Protein AF-Q8TZ92-F1 (afdb_monomer_lite)

Structure (mmCIF, N/CA/C/O backbone):
data_AF-Q8TZ92-F1
#
_entry.id   AF-Q8TZ92-F1
#
loop_
_atom_site.group_PDB
_atom_site.id
_atom_site.type_symbol
_atom_site.label_atom_id
_atom_site.label_alt_id
_atom_site.label_comp_id
_atom_site.label_asym_id
_atom_site.label_entity_id
_atom_site.label_seq_id
_atom_site.pdbx_PDB_ins_code
_atom_site.Cartn_x
_atom_site.Cartn_y
_atom_site.Cartn_z
_atom_site.occupancy
_atom_site.B_iso_or_equiv
_atom_site.auth_seq_id
_atom_site.auth_comp_id
_atom_site.auth_asym_id
_atom_site.auth_atom_id
_atom_site.pdbx_PDB_model_num
ATOM 1 N N . MET A 1 1 ? 24.585 0.553 21.426 1.00 54.06 1 MET A N 1
ATOM 2 C CA . MET A 1 1 ? 23.684 1.656 21.840 1.00 54.06 1 MET A CA 1
ATOM 3 C C . MET A 1 1 ? 22.653 1.857 20.733 1.00 54.06 1 MET A C 1
ATOM 5 O O . MET A 1 1 ? 23.077 1.904 19.584 1.00 54.06 1 MET A O 1
ATOM 9 N N . PRO A 1 2 ? 21.338 1.906 21.012 1.00 72.88 2 PRO A N 1
ATOM 10 C CA . PRO A 1 2 ? 20.335 1.985 19.952 1.00 72.88 2 PRO A CA 1
ATOM 11 C C . PRO A 1 2 ? 20.458 3.291 19.140 1.00 72.88 2 PRO A C 1
ATOM 13 O O . PRO A 1 2 ? 20.786 4.339 19.722 1.00 72.88 2 PRO A O 1
ATOM 16 N N . PRO A 1 3 ? 20.172 3.258 17.822 1.00 78.31 3 PRO A N 1
ATOM 17 C CA . PRO A 1 3 ? 20.225 4.433 16.958 1.00 78.31 3 PRO A CA 1
ATOM 18 C C . PRO A 1 3 ? 19.410 5.611 17.501 1.00 78.31 3 PRO A C 1
ATOM 20 O O . PRO A 1 3 ? 18.412 5.448 18.208 1.00 78.31 3 PRO A O 1
ATOM 23 N N . LYS A 1 4 ? 19.810 6.839 17.150 1.00 76.81 4 LYS A N 1
ATOM 24 C CA . LYS A 1 4 ? 19.117 8.061 17.597 1.00 76.81 4 LYS A CA 1
ATOM 25 C C . LYS A 1 4 ? 17.641 8.083 17.175 1.00 76.81 4 LYS A C 1
ATOM 27 O O . LYS A 1 4 ? 16.812 8.547 17.955 1.00 76.81 4 LYS A O 1
ATOM 32 N N . TRP A 1 5 ? 17.321 7.567 15.984 1.00 81.12 5 TRP A N 1
ATOM 33 C CA . TRP A 1 5 ? 15.944 7.465 15.493 1.00 81.12 5 TRP A CA 1
ATOM 34 C C . TRP A 1 5 ? 15.105 6.534 16.378 1.00 81.12 5 TRP A C 1
ATOM 36 O O . TRP A 1 5 ? 14.018 6.920 16.795 1.00 81.12 5 TRP A O 1
ATOM 46 N N . TYR A 1 6 ? 15.655 5.383 16.781 1.00 84.81 6 TYR A N 1
ATOM 47 C CA . TYR A 1 6 ? 14.955 4.392 17.601 1.00 84.81 6 TYR A CA 1
ATOM 48 C C . TYR A 1 6 ? 14.541 4.978 18.951 1.00 84.81 6 TYR A C 1
ATOM 50 O O . TYR A 1 6 ? 13.384 4.899 19.348 1.00 84.81 6 TYR A O 1
ATOM 58 N N . ARG A 1 7 ? 15.463 5.680 19.623 1.00 85.12 7 ARG A N 1
ATOM 59 C CA . ARG A 1 7 ? 15.164 6.381 20.884 1.00 85.12 7 ARG A CA 1
ATOM 60 C C . ARG A 1 7 ? 14.083 7.454 20.735 1.00 85.12 7 ARG A C 1
ATOM 62 O O . ARG A 1 7 ? 13.399 7.764 21.707 1.00 85.12 7 ARG A O 1
ATOM 69 N N . HIS A 1 8 ? 13.953 8.057 19.554 1.00 84.62 8 HIS A N 1
ATOM 70 C CA . HIS A 1 8 ? 12.883 9.011 19.283 1.00 84.62 8 HIS A CA 1
ATOM 71 C C . HIS A 1 8 ? 11.544 8.286 19.165 1.00 84.62 8 HIS A C 1
ATOM 73 O O . HIS A 1 8 ? 10.604 8.678 19.848 1.00 84.62 8 HIS A O 1
ATOM 79 N N . VAL A 1 9 ? 11.488 7.221 18.361 1.00 88.88 9 VAL A N 1
ATOM 80 C CA . VAL A 1 9 ? 10.272 6.425 18.171 1.00 88.88 9 VAL A CA 1
ATOM 81 C C . VAL A 1 9 ? 9.767 5.888 19.509 1.00 88.88 9 VAL A C 1
ATOM 83 O O . VAL A 1 9 ? 8.625 6.154 19.853 1.00 88.88 9 VAL A O 1
ATOM 86 N N . MET A 1 10 ? 10.630 5.274 20.328 1.00 91.81 10 MET A N 1
ATOM 87 C CA . MET A 1 10 ? 10.247 4.788 21.666 1.00 91.81 10 MET A CA 1
ATOM 88 C C . MET A 1 10 ? 9.617 5.882 22.537 1.00 91.81 10 MET A C 1
ATOM 90 O O . MET A 1 10 ? 8.663 5.628 23.260 1.00 91.81 10 MET A O 1
ATOM 94 N N . ARG A 1 11 ? 10.120 7.121 22.448 1.00 90.19 11 ARG A N 1
ATOM 95 C CA . ARG A 1 11 ? 9.533 8.237 23.195 1.00 90.19 11 ARG A CA 1
ATOM 96 C C . ARG A 1 11 ? 8.154 8.626 22.661 1.00 90.19 11 ARG A C 1
ATOM 98 O O . ARG A 1 11 ? 7.267 8.908 23.455 1.00 90.19 11 ARG A O 1
ATOM 105 N N . VAL A 1 12 ? 7.984 8.656 21.338 1.00 91.56 12 VAL A N 1
ATOM 106 C CA . VAL A 1 12 ? 6.675 8.918 20.716 1.00 91.56 12 VAL A CA 1
ATOM 107 C C . VAL A 1 12 ? 5.653 7.898 21.202 1.00 91.56 12 VAL A C 1
ATOM 109 O O . VAL A 1 12 ? 4.570 8.306 21.608 1.00 91.56 12 VAL A O 1
ATOM 112 N N . LEU A 1 13 ? 6.020 6.614 21.236 1.00 94.81 13 LEU A N 1
ATOM 113 C CA . LEU A 1 13 ? 5.155 5.554 21.758 1.00 94.81 13 LEU A CA 1
ATOM 114 C C . LEU A 1 13 ? 4.773 5.824 23.220 1.00 94.81 13 LEU A C 1
ATOM 116 O O . LEU A 1 13 ? 3.593 5.927 23.518 1.00 94.81 13 LEU A O 1
ATOM 120 N N . SER A 1 14 ? 5.753 6.083 24.093 1.00 94.62 14 SER A N 1
ATOM 121 C CA . SER A 1 14 ? 5.512 6.327 25.529 1.00 94.62 14 SER A CA 1
ATOM 122 C C . SER A 1 14 ? 4.683 7.575 25.867 1.00 94.62 14 SER A C 1
ATOM 124 O O . SER A 1 14 ? 4.257 7.741 27.004 1.00 94.62 14 SER A O 1
ATOM 126 N N . GLU A 1 15 ? 4.525 8.511 24.928 1.00 93.69 15 GLU A N 1
ATOM 127 C CA . GLU A 1 15 ? 3.789 9.764 25.151 1.00 93.69 15 GLU A CA 1
ATOM 128 C C . GLU A 1 15 ? 2.420 9.788 24.441 1.00 93.69 15 GLU A C 1
ATOM 130 O O . GLU A 1 15 ? 1.706 10.793 24.543 1.00 93.69 15 GLU A O 1
ATOM 135 N N . SER A 1 16 ? 2.063 8.733 23.701 1.00 96.31 16 SER A N 1
ATOM 136 C CA . SER A 1 16 ? 0.857 8.674 22.867 1.00 96.31 16 SER A CA 1
ATOM 137 C C . SER A 1 16 ? -0.232 7.831 23.520 1.00 96.31 16 SER A C 1
ATOM 139 O O . SER A 1 16 ? 0.063 6.801 24.099 1.00 96.31 16 SER A O 1
ATOM 141 N N . HIS A 1 17 ? -1.493 8.246 23.383 1.00 97.38 17 HIS A N 1
ATOM 142 C CA . HIS A 1 17 ? -2.641 7.398 23.731 1.00 97.38 17 HIS A CA 1
ATOM 143 C C . HIS A 1 17 ? -3.009 6.477 22.563 1.00 97.38 17 HIS A C 1
ATOM 145 O O . HIS A 1 17 ? -3.389 5.331 22.753 1.00 97.38 17 HIS A O 1
ATOM 151 N N . VAL A 1 18 ? -2.892 6.999 21.338 1.00 98.06 18 VAL A N 1
ATOM 152 C CA . VAL A 1 18 ? -3.161 6.262 20.100 1.00 98.06 18 VAL A CA 1
ATOM 153 C C . VAL A 1 18 ? -1.935 6.350 19.206 1.00 98.06 18 VAL A C 1
ATOM 155 O O . VAL A 1 18 ? -1.363 7.430 19.034 1.00 98.06 18 VAL A O 1
ATOM 158 N N . VAL A 1 19 ? -1.534 5.237 18.605 1.00 98.25 19 VAL A N 1
ATOM 159 C CA . VAL A 1 19 ? -0.431 5.198 17.642 1.00 98.25 19 VAL A CA 1
ATOM 160 C C . VAL A 1 19 ? -0.959 4.773 16.282 1.00 98.25 19 VAL A C 1
ATOM 162 O O . VAL A 1 19 ? -1.510 3.690 16.120 1.00 98.25 19 VAL A O 1
ATOM 165 N N . LEU A 1 20 ? -0.763 5.639 15.291 1.00 98.38 20 LEU A N 1
ATOM 166 C CA . LEU A 1 20 ? -1.043 5.344 13.894 1.00 98.38 20 LEU A CA 1
ATOM 167 C C . LEU A 1 20 ? 0.170 4.645 13.285 1.00 98.38 20 LEU A C 1
ATOM 169 O O . LEU A 1 20 ? 1.206 5.283 13.071 1.00 98.38 20 LEU A O 1
ATOM 173 N N . GLU A 1 21 ? 0.035 3.357 12.991 1.00 97.75 21 GLU A N 1
ATOM 174 C CA . GLU A 1 21 ? 1.003 2.615 12.191 1.00 97.75 21 GLU A CA 1
ATOM 175 C C . GLU A 1 21 ? 0.704 2.853 10.711 1.00 97.75 21 GLU A C 1
ATOM 177 O O . GLU A 1 21 ? -0.243 2.304 10.156 1.00 97.75 21 GLU A O 1
ATOM 182 N N . VAL A 1 22 ? 1.492 3.707 10.064 1.00 97.62 22 VAL A N 1
ATOM 183 C CA . VAL A 1 22 ? 1.306 4.020 8.648 1.00 97.62 22 VAL A CA 1
ATOM 184 C C . VAL A 1 22 ? 1.999 2.972 7.793 1.00 97.62 22 VAL A C 1
ATOM 186 O O . VAL A 1 22 ? 3.219 2.817 7.873 1.00 97.62 22 VAL A O 1
ATOM 189 N N . ARG A 1 23 ? 1.218 2.337 6.923 1.00 96.12 23 ARG A N 1
ATOM 190 C CA . ARG A 1 23 ? 1.661 1.351 5.937 1.00 96.12 23 ARG A CA 1
ATOM 191 C C . ARG A 1 23 ? 1.320 1.822 4.526 1.00 96.12 23 ARG A C 1
ATOM 193 O O . ARG A 1 23 ? 0.426 2.648 4.340 1.00 96.12 23 ARG A O 1
ATOM 200 N N . ASP A 1 24 ? 2.052 1.337 3.534 1.00 93.56 24 ASP A N 1
ATOM 201 C CA . ASP A 1 24 ? 1.708 1.532 2.125 1.00 93.56 24 ASP A CA 1
ATOM 202 C C . ASP A 1 24 ? 0.690 0.459 1.732 1.00 93.56 24 ASP A C 1
ATOM 204 O O . ASP A 1 24 ? 0.980 -0.727 1.845 1.00 93.56 24 ASP A O 1
ATOM 208 N N . VAL A 1 25 ? -0.505 0.853 1.286 1.00 92.94 25 VAL A N 1
ATOM 209 C CA . VAL A 1 25 ? -1.592 -0.090 0.958 1.00 92.94 25 VAL A CA 1
ATOM 210 C C . VAL A 1 25 ? -1.214 -1.077 -0.149 1.00 92.94 25 VAL A C 1
ATOM 212 O O . VAL A 1 25 ? -1.807 -2.146 -0.245 1.00 92.94 25 VAL A O 1
ATOM 215 N N . ARG A 1 26 ? -0.224 -0.735 -0.983 1.00 88.06 26 ARG A N 1
ATOM 216 C CA . ARG A 1 26 ? 0.302 -1.632 -2.020 1.00 88.06 26 ARG A CA 1
ATOM 217 C C . ARG A 1 26 ? 1.023 -2.835 -1.412 1.00 88.06 26 ARG A C 1
ATOM 219 O O . ARG A 1 26 ? 1.012 -3.906 -2.004 1.00 88.06 26 ARG A O 1
ATOM 226 N N . TYR A 1 27 ? 1.640 -2.630 -0.249 1.00 89.62 27 TYR A N 1
ATOM 227 C CA . TYR A 1 27 ? 2.563 -3.554 0.404 1.00 89.62 27 TYR A CA 1
ATOM 228 C C . TYR A 1 27 ? 2.313 -3.576 1.922 1.00 89.62 27 TYR A C 1
ATOM 230 O O . TYR A 1 27 ? 3.195 -3.206 2.704 1.00 89.62 27 TYR A O 1
ATOM 238 N N . PRO A 1 28 ? 1.097 -3.943 2.366 1.00 90.62 28 PRO A N 1
ATOM 239 C CA . PRO A 1 28 ? 0.672 -3.809 3.759 1.00 90.62 28 PRO A CA 1
ATOM 240 C C . PRO A 1 28 ? 1.525 -4.647 4.718 1.00 90.62 28 PRO A C 1
ATOM 242 O O . PRO A 1 28 ? 1.869 -4.159 5.790 1.00 90.62 28 PRO A O 1
ATOM 245 N N . GLU A 1 29 ? 1.934 -5.852 4.320 1.00 89.88 29 GLU A N 1
ATOM 246 C CA . GLU A 1 29 ? 2.775 -6.716 5.155 1.00 89.88 29 GLU A CA 1
ATOM 247 C C . GLU A 1 29 ? 4.247 -6.307 5.116 1.00 89.88 29 GLU A C 1
ATOM 249 O O . GLU A 1 29 ? 4.881 -6.164 6.156 1.00 89.88 29 GLU A O 1
ATOM 254 N N . GLU A 1 30 ? 4.794 -6.009 3.937 1.00 89.44 30 GLU A N 1
ATOM 255 C CA . GLU A 1 30 ? 6.200 -5.591 3.815 1.00 89.44 30 GLU A CA 1
ATOM 256 C C . GLU A 1 30 ? 6.458 -4.238 4.491 1.00 89.44 30 GLU A C 1
ATOM 258 O O . GLU A 1 30 ? 7.567 -3.951 4.937 1.00 89.44 30 GLU A O 1
ATOM 263 N N . THR A 1 31 ? 5.427 -3.392 4.601 1.00 92.50 31 THR A N 1
ATOM 2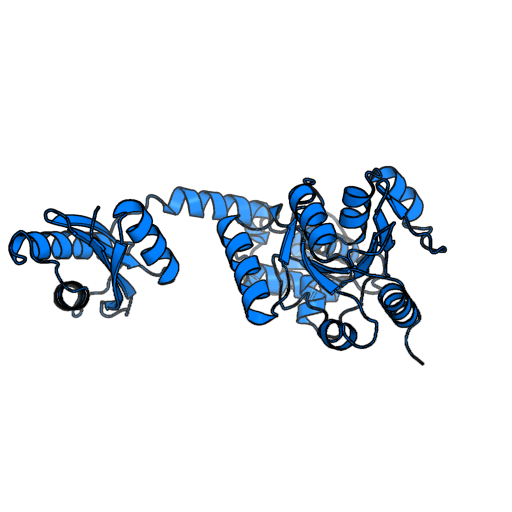64 C CA . THR A 1 31 ? 5.524 -2.099 5.287 1.00 92.50 31 THR A CA 1
ATOM 265 C C . THR A 1 31 ? 5.057 -2.125 6.744 1.00 92.50 31 THR A C 1
ATOM 267 O O . THR A 1 31 ? 4.948 -1.069 7.377 1.00 92.50 31 THR A O 1
ATOM 270 N N . ARG A 1 32 ? 4.850 -3.319 7.308 1.00 93.62 32 ARG A N 1
ATOM 271 C CA . ARG A 1 32 ? 4.568 -3.538 8.727 1.00 93.62 32 ARG A CA 1
ATOM 272 C C . ARG A 1 32 ? 5.826 -3.421 9.570 1.00 93.62 32 ARG A C 1
ATOM 274 O O . ARG A 1 32 ? 6.856 -4.029 9.282 1.00 93.62 32 ARG A O 1
ATOM 281 N N . TRP A 1 33 ? 5.739 -2.710 10.693 1.00 91.88 33 TRP A N 1
ATOM 282 C CA . TRP A 1 33 ? 6.825 -2.743 11.668 1.00 91.88 33 TRP A CA 1
ATOM 283 C C . TRP A 1 33 ? 6.593 -3.855 12.691 1.00 91.88 33 TRP A C 1
ATOM 285 O O . TRP A 1 33 ? 5.973 -3.632 13.726 1.00 91.88 33 TRP A O 1
ATOM 295 N N . GLU A 1 34 ? 7.156 -5.041 12.441 1.00 90.50 34 GLU A N 1
ATOM 296 C CA . GLU A 1 34 ? 6.946 -6.266 13.243 1.00 90.50 34 GLU A CA 1
ATOM 297 C C . GLU A 1 34 ? 7.098 -6.100 14.765 1.00 90.50 34 GLU A C 1
ATOM 299 O O . GLU A 1 34 ? 6.510 -6.840 15.553 1.00 90.50 34 GLU A O 1
ATOM 304 N N . LYS A 1 35 ? 7.922 -5.143 15.209 1.00 90.75 35 LYS A N 1
ATOM 305 C CA . LYS A 1 35 ? 8.166 -4.900 16.637 1.00 90.75 35 LYS A CA 1
ATOM 306 C C . LYS A 1 35 ? 7.048 -4.111 17.307 1.00 90.75 35 LYS A C 1
ATOM 308 O O . LYS A 1 35 ? 6.929 -4.207 18.523 1.00 90.75 35 LYS A O 1
ATOM 313 N N . LEU A 1 36 ? 6.280 -3.321 16.557 1.00 93.56 36 LEU A N 1
ATOM 314 C CA . LEU A 1 36 ? 5.316 -2.375 17.111 1.00 93.56 36 LEU A CA 1
ATOM 315 C C . LEU A 1 36 ? 4.200 -3.040 17.933 1.00 93.56 36 LEU A C 1
ATOM 317 O O . LEU A 1 36 ? 3.966 -2.537 19.029 1.00 93.56 36 LEU A O 1
ATOM 321 N N . PRO A 1 37 ? 3.584 -4.165 17.507 1.00 92.94 37 PRO A N 1
ATOM 322 C CA . PRO A 1 37 ? 2.526 -4.801 18.296 1.00 92.94 37 PRO A CA 1
ATOM 323 C C . PRO A 1 37 ? 2.983 -5.204 19.702 1.00 92.94 37 PRO A C 1
ATOM 325 O O . PRO A 1 37 ? 2.275 -5.028 20.683 1.00 92.94 37 PRO A O 1
ATOM 328 N N . ARG A 1 38 ? 4.240 -5.647 19.840 1.00 93.00 38 ARG A N 1
ATOM 329 C CA . ARG A 1 38 ? 4.829 -6.034 21.138 1.00 93.00 38 ARG A CA 1
ATOM 330 C C . ARG A 1 38 ? 5.092 -4.850 22.073 1.00 93.00 38 ARG A C 1
ATOM 332 O O . ARG A 1 38 ? 5.538 -5.055 23.198 1.00 93.00 38 ARG A O 1
ATOM 339 N N . LEU A 1 39 ? 4.932 -3.623 21.584 1.00 94.69 39 LEU A N 1
ATOM 340 C CA . LEU A 1 39 ? 5.172 -2.397 22.337 1.00 94.69 39 LEU A CA 1
ATOM 341 C C . LEU A 1 39 ? 3.875 -1.741 22.820 1.00 94.69 39 LEU A C 1
ATOM 343 O O . LEU A 1 39 ? 3.977 -0.812 23.619 1.00 94.69 39 LEU A O 1
ATOM 347 N N . GLU A 1 40 ? 2.708 -2.216 22.370 1.00 92.00 40 GLU A N 1
ATOM 348 C CA . GLU A 1 40 ? 1.390 -1.714 22.786 1.00 92.00 40 GLU A CA 1
ATOM 349 C C . GLU A 1 40 ? 1.233 -1.819 24.303 1.00 92.00 40 GLU A C 1
ATOM 351 O O . GLU A 1 40 ? 1.136 -0.796 24.976 1.00 92.00 40 GLU A O 1
ATOM 356 N N . ASP A 1 41 ? 1.384 -3.024 24.858 1.00 90.19 41 ASP A N 1
ATOM 357 C CA . ASP A 1 41 ? 1.277 -3.264 26.306 1.00 90.19 41 ASP A CA 1
ATOM 358 C C . ASP A 1 41 ? 2.413 -2.614 27.114 1.00 90.19 41 ASP A C 1
ATOM 360 O O . ASP A 1 41 ? 2.265 -2.294 28.292 1.00 90.19 41 ASP A O 1
ATOM 364 N N . VAL A 1 42 ? 3.584 -2.429 26.496 1.00 95.06 42 VAL A N 1
ATOM 365 C CA . VAL A 1 42 ? 4.766 -1.860 27.169 1.00 95.06 42 VAL A CA 1
ATOM 366 C C . VAL A 1 42 ? 4.600 -0.361 27.408 1.00 95.06 42 VAL A C 1
ATOM 368 O O . VAL A 1 42 ? 5.109 0.164 28.400 1.00 95.06 42 VAL A O 1
ATOM 371 N N . PHE A 1 43 ? 3.943 0.335 26.481 1.00 95.06 43 PHE A N 1
ATOM 372 C CA . PHE A 1 43 ? 3.786 1.787 26.515 1.00 95.06 43 PHE A CA 1
ATOM 373 C C . PHE A 1 43 ? 2.339 2.253 26.707 1.00 95.06 43 PHE A C 1
ATOM 375 O O . PHE A 1 43 ? 2.140 3.461 26.795 1.00 95.06 43 PHE A O 1
ATOM 382 N N . ASP A 1 44 ? 1.384 1.326 26.810 1.00 93.81 44 ASP A N 1
ATOM 383 C CA . ASP A 1 44 ? -0.038 1.579 27.064 1.00 93.81 44 ASP A CA 1
ATOM 384 C C . ASP A 1 44 ? -0.666 2.526 26.025 1.00 93.81 44 ASP A C 1
ATOM 386 O O . ASP A 1 44 ? -1.196 3.595 26.335 1.00 93.81 44 ASP A O 1
ATOM 390 N N . PHE A 1 45 ? -0.546 2.150 24.748 1.00 96.19 45 PHE A N 1
ATOM 391 C CA . PHE A 1 45 ? -1.195 2.852 23.640 1.00 96.19 45 PHE A CA 1
ATOM 392 C C . PHE A 1 45 ? -2.066 1.902 22.824 1.00 96.19 45 PHE A C 1
ATOM 394 O O . PHE A 1 45 ? -1.729 0.735 22.647 1.00 96.19 45 PHE A O 1
ATOM 401 N N . THR A 1 46 ? -3.130 2.433 22.223 1.00 96.75 46 THR A N 1
ATOM 402 C CA . THR A 1 46 ? -3.941 1.687 21.254 1.00 96.75 46 THR A CA 1
ATOM 403 C C . THR A 1 46 ? -3.416 1.904 19.841 1.00 96.75 46 THR A C 1
ATOM 405 O O . THR A 1 46 ? -3.254 3.046 19.390 1.00 96.75 46 THR A O 1
ATOM 408 N N . ARG A 1 47 ? -3.132 0.821 19.117 1.00 97.38 47 ARG A N 1
ATOM 409 C CA . ARG A 1 47 ? -2.688 0.898 17.723 1.00 97.38 47 ARG A CA 1
ATOM 410 C C . ARG A 1 47 ? -3.871 1.031 16.762 1.00 97.38 47 ARG A C 1
ATOM 412 O O . ARG A 1 47 ? -4.922 0.432 16.948 1.00 97.38 47 ARG A O 1
ATOM 419 N N . VAL A 1 48 ? -3.677 1.815 15.704 1.00 98.25 48 VAL A N 1
ATOM 420 C CA . VAL A 1 48 ? -4.554 1.866 14.526 1.00 98.25 48 VAL A CA 1
ATOM 421 C C . VAL A 1 48 ? -3.676 1.746 13.291 1.00 98.25 48 VAL A C 1
ATOM 423 O O . VAL A 1 48 ? -2.740 2.535 13.121 1.00 98.25 48 VAL A O 1
ATOM 426 N N . VAL A 1 49 ? -3.975 0.794 12.412 1.00 98.50 49 VAL A N 1
ATOM 427 C CA . VAL A 1 49 ? -3.257 0.661 11.142 1.00 98.50 49 VAL A CA 1
ATOM 428 C C . VAL A 1 49 ? -3.832 1.648 10.132 1.00 98.50 49 VAL A C 1
ATOM 430 O O . VAL A 1 49 ? -5.040 1.730 9.916 1.00 98.50 49 VAL A O 1
ATOM 433 N N . VAL A 1 50 ? -2.960 2.429 9.501 1.00 98.50 50 VAL A N 1
ATOM 434 C CA . VAL A 1 50 ? -3.330 3.403 8.476 1.00 98.50 50 VAL A CA 1
ATOM 435 C C . VAL A 1 50 ? -2.735 2.982 7.140 1.00 98.50 50 VAL A C 1
ATOM 437 O O . VAL A 1 50 ? -1.549 3.192 6.888 1.00 98.50 50 VAL A O 1
ATOM 440 N N . LEU A 1 51 ? -3.575 2.420 6.272 1.00 98.00 51 LEU A N 1
ATOM 441 C CA . LEU A 1 51 ? -3.220 1.990 4.918 1.00 98.00 51 LEU A CA 1
ATOM 442 C C . LEU A 1 51 ? -3.224 3.205 3.979 1.00 98.00 51 LEU A C 1
ATOM 444 O O . LEU A 1 51 ? -4.256 3.618 3.449 1.00 98.00 51 LEU A O 1
ATOM 448 N N . ASN A 1 52 ? -2.072 3.849 3.828 1.00 96.31 52 ASN A N 1
ATOM 449 C CA . ASN A 1 52 ? -1.930 5.057 3.024 1.00 96.31 52 ASN A CA 1
ATOM 450 C C . ASN A 1 52 ? -1.689 4.744 1.539 1.00 96.31 52 ASN A C 1
ATOM 452 O O . ASN A 1 52 ? -1.291 3.640 1.185 1.00 96.31 52 ASN A O 1
ATOM 456 N N . LYS A 1 53 ? -1.860 5.763 0.688 1.00 93.00 53 LYS A N 1
ATOM 457 C CA . LYS A 1 53 ? -1.781 5.692 -0.781 1.00 93.00 53 LYS A CA 1
ATOM 458 C C . LYS A 1 53 ? -2.916 4.874 -1.405 1.00 93.00 53 LYS A C 1
ATOM 460 O O . LYS A 1 53 ? -2.741 4.247 -2.441 1.00 93.00 53 LYS A O 1
ATOM 465 N N . ALA A 1 54 ? -4.100 4.914 -0.790 1.00 92.00 54 ALA A N 1
ATOM 466 C CA . ALA A 1 54 ? -5.316 4.269 -1.295 1.00 92.00 54 ALA A CA 1
ATOM 467 C C . ALA A 1 54 ? -5.734 4.720 -2.708 1.00 92.00 54 ALA A C 1
ATOM 469 O O . ALA A 1 54 ? -6.504 4.026 -3.357 1.00 92.00 54 ALA A O 1
ATOM 470 N N . ASP A 1 55 ? -5.237 5.863 -3.191 1.00 87.19 55 ASP A N 1
ATOM 471 C CA . ASP A 1 55 ? -5.399 6.326 -4.576 1.00 87.19 55 ASP A CA 1
ATOM 472 C C . ASP A 1 55 ? -4.655 5.454 -5.599 1.00 87.19 55 ASP A C 1
ATOM 474 O O . ASP A 1 55 ? -5.029 5.412 -6.765 1.00 87.19 55 ASP A O 1
ATOM 478 N N . LEU A 1 56 ? -3.632 4.721 -5.157 1.00 84.94 56 LEU A N 1
ATOM 479 C CA . LEU A 1 56 ? -2.798 3.876 -6.004 1.00 84.94 56 LEU A CA 1
ATOM 480 C C . LEU A 1 56 ? -3.339 2.452 -6.173 1.00 84.94 56 LEU A C 1
ATOM 482 O O . LEU A 1 56 ? -2.733 1.656 -6.888 1.00 84.94 56 LEU A O 1
ATOM 486 N N . VAL A 1 57 ? -4.426 2.090 -5.494 1.00 82.25 57 VAL A N 1
ATOM 487 C CA . VAL A 1 57 ? -4.968 0.728 -5.490 1.00 82.25 57 VAL A CA 1
ATOM 488 C C . VAL A 1 57 ? -6.483 0.786 -5.697 1.00 82.25 57 VAL A C 1
ATOM 490 O O . VAL A 1 57 ? -7.154 1.580 -5.033 1.00 82.25 57 VAL A O 1
ATOM 493 N N . PRO A 1 58 ? -7.064 -0.039 -6.594 1.00 80.06 58 PRO A N 1
ATOM 494 C CA . PRO A 1 58 ? -8.506 -0.063 -6.806 1.00 80.06 58 PRO A CA 1
ATOM 495 C C . PRO A 1 58 ? -9.275 -0.237 -5.498 1.00 80.06 58 PRO A C 1
ATOM 497 O O . PRO A 1 58 ? -8.911 -1.050 -4.650 1.00 80.06 58 PRO A O 1
ATOM 500 N N . ARG A 1 59 ? -10.392 0.479 -5.345 1.00 78.25 59 ARG A N 1
ATOM 501 C CA . ARG A 1 59 ? -11.141 0.518 -4.080 1.00 78.25 59 ARG A CA 1
ATOM 502 C C . ARG A 1 59 ? -11.503 -0.867 -3.537 1.00 78.25 59 ARG A C 1
ATOM 504 O O . ARG A 1 59 ? -11.363 -1.098 -2.346 1.00 78.25 59 ARG A O 1
ATOM 511 N N . ALA A 1 60 ? -11.952 -1.783 -4.396 1.00 74.25 60 ALA A N 1
ATOM 512 C CA . ALA A 1 60 ? -12.322 -3.138 -3.980 1.00 74.25 60 ALA A CA 1
ATOM 513 C C . ALA A 1 60 ? -11.141 -3.939 -3.403 1.00 74.25 60 ALA A C 1
ATOM 515 O O . ALA A 1 60 ? -11.350 -4.807 -2.561 1.00 74.25 60 ALA A O 1
ATOM 516 N N . GLU A 1 61 ? -9.925 -3.654 -3.866 1.00 76.38 61 GLU A N 1
ATOM 517 C CA . GLU A 1 61 ? -8.698 -4.270 -3.368 1.00 76.38 61 GLU A CA 1
ATOM 518 C C . GLU A 1 61 ? -8.254 -3.612 -2.058 1.00 76.38 61 GLU A C 1
ATOM 520 O O . GLU A 1 61 ? -7.942 -4.303 -1.097 1.00 76.38 61 GLU A O 1
ATOM 525 N N . THR A 1 62 ? -8.343 -2.283 -1.974 1.00 81.88 62 THR A N 1
ATOM 526 C CA . THR A 1 62 ? -8.090 -1.530 -0.739 1.00 81.88 62 THR A CA 1
ATOM 527 C C . THR A 1 62 ? -8.998 -1.975 0.418 1.00 81.88 62 THR A C 1
ATOM 529 O O . THR A 1 62 ? -8.523 -2.120 1.542 1.00 81.88 62 THR A O 1
ATOM 532 N N . GLU A 1 63 ? -10.289 -2.223 0.160 1.00 81.62 63 GLU A N 1
ATOM 533 C CA . GLU A 1 63 ? -11.217 -2.767 1.168 1.00 81.62 63 GLU A CA 1
ATOM 534 C C . GLU A 1 63 ? -10.825 -4.192 1.591 1.00 81.62 63 GLU A C 1
ATOM 536 O O . GLU A 1 63 ? -10.812 -4.483 2.782 1.00 81.62 63 GLU A O 1
ATOM 541 N N . ARG A 1 64 ? -10.432 -5.055 0.640 1.00 81.31 64 ARG A N 1
ATOM 542 C CA . ARG A 1 64 ? -9.962 -6.421 0.935 1.00 81.31 64 ARG A CA 1
ATOM 543 C C . ARG A 1 64 ? -8.745 -6.402 1.861 1.00 81.31 64 ARG A C 1
ATOM 545 O O . ARG A 1 64 ? -8.748 -7.077 2.881 1.00 81.31 64 ARG A O 1
ATOM 552 N N . VAL A 1 65 ? -7.735 -5.598 1.526 1.00 84.12 65 VAL A N 1
ATOM 553 C CA . VAL A 1 65 ? -6.512 -5.460 2.332 1.00 84.12 65 VAL A CA 1
ATOM 554 C C . VAL A 1 65 ? -6.831 -4.935 3.733 1.00 84.12 65 VAL A C 1
ATOM 556 O O . VAL A 1 65 ? -6.263 -5.408 4.712 1.00 84.12 65 VAL A O 1
ATOM 559 N N . LYS A 1 66 ? -7.752 -3.970 3.851 1.00 91.62 66 LYS A N 1
ATOM 560 C CA . LYS A 1 66 ? -8.215 -3.475 5.153 1.00 91.62 66 LYS A CA 1
ATOM 561 C C . LYS A 1 66 ? -8.823 -4.603 5.992 1.00 91.62 66 LYS A C 1
ATOM 563 O O . LYS A 1 66 ? -8.447 -4.739 7.151 1.00 91.62 66 LYS A O 1
ATOM 568 N N . GLU A 1 67 ? -9.753 -5.370 5.424 1.00 83.25 67 GLU A N 1
ATOM 569 C CA . GLU A 1 67 ? -10.411 -6.487 6.117 1.00 83.25 67 GLU A CA 1
ATOM 570 C C . GLU A 1 67 ? -9.400 -7.562 6.544 1.00 83.25 67 GLU A C 1
ATOM 572 O O . GLU A 1 67 ? -9.473 -8.049 7.666 1.00 83.25 67 GLU A O 1
ATOM 577 N N . GLU A 1 68 ? -8.427 -7.890 5.691 1.00 86.12 68 GLU A N 1
ATOM 578 C CA . GLU A 1 68 ? -7.356 -8.846 6.007 1.00 86.12 68 GLU A CA 1
ATOM 579 C C . GLU A 1 68 ? -6.515 -8.384 7.201 1.00 86.12 68 GLU A C 1
ATOM 581 O O . GLU A 1 68 ? -6.360 -9.135 8.159 1.00 86.12 68 GLU A O 1
ATOM 586 N N . VAL A 1 69 ? -6.065 -7.125 7.208 1.00 90.94 69 VAL A N 1
ATOM 587 C CA . VAL A 1 69 ? -5.301 -6.561 8.334 1.00 90.94 69 VAL A CA 1
ATOM 588 C C . VAL A 1 69 ? -6.117 -6.561 9.630 1.00 90.94 69 VAL A C 1
ATOM 590 O O . VAL A 1 69 ? -5.585 -6.905 10.684 1.00 90.94 69 VAL A O 1
ATOM 593 N N . GLU A 1 70 ? -7.400 -6.186 9.575 1.00 87.12 70 GLU A N 1
ATOM 594 C CA . GLU A 1 70 ? -8.274 -6.196 10.758 1.00 87.12 70 GLU A CA 1
ATOM 595 C C . GLU A 1 70 ? -8.447 -7.608 11.323 1.00 87.12 70 GLU A C 1
ATOM 597 O O . GLU A 1 70 ? -8.399 -7.788 12.537 1.00 87.12 70 GLU A O 1
ATOM 602 N N . LEU A 1 71 ? -8.619 -8.608 10.454 1.00 80.25 71 LEU A N 1
ATOM 603 C CA . LEU A 1 71 ? -8.814 -10.001 10.852 1.00 80.25 71 LEU A CA 1
ATOM 604 C C . LEU A 1 71 ? -7.535 -10.651 11.387 1.00 80.25 71 LEU A C 1
ATOM 606 O O . LEU A 1 71 ? -7.590 -11.383 12.373 1.00 80.25 71 LEU A O 1
ATOM 610 N N . GLU A 1 72 ? -6.397 -10.427 10.732 1.00 87.94 72 GLU A N 1
ATOM 611 C CA . GLU A 1 72 ? -5.137 -11.090 11.078 1.00 87.94 72 GLU A CA 1
ATOM 612 C C . GLU A 1 72 ? -4.468 -10.489 12.314 1.00 87.94 72 GLU A C 1
ATOM 614 O O . GLU A 1 72 ? -3.784 -11.197 13.057 1.00 87.94 72 GLU A O 1
ATOM 619 N N . GLU A 1 73 ? -4.641 -9.185 12.536 1.00 88.94 73 GLU A N 1
ATOM 620 C CA . GLU A 1 73 ? -3.959 -8.467 13.613 1.00 88.94 73 GLU A CA 1
ATOM 621 C C . GLU A 1 73 ? -4.870 -8.026 14.757 1.00 88.94 73 GLU A C 1
ATOM 623 O O . GLU A 1 73 ? -4.348 -7.473 15.726 1.00 88.94 73 GLU A O 1
ATOM 628 N N . ASP A 1 74 ? -6.185 -8.244 14.647 1.00 87.06 74 ASP A N 1
ATOM 629 C CA . ASP A 1 74 ? -7.198 -7.804 15.620 1.00 87.06 74 ASP A CA 1
ATOM 630 C C . ASP A 1 74 ? -7.035 -6.318 15.997 1.00 87.06 74 ASP A C 1
ATOM 632 O O . ASP A 1 74 ? -7.009 -5.920 17.161 1.00 87.06 74 ASP A O 1
ATOM 636 N N . VAL A 1 75 ? -6.845 -5.475 14.976 1.00 90.88 75 VAL A N 1
ATOM 637 C CA . VAL A 1 75 ? -6.551 -4.044 15.124 1.00 90.88 75 VAL A CA 1
ATOM 638 C C . VAL A 1 75 ? -7.424 -3.218 14.180 1.00 90.88 75 VAL A C 1
ATOM 640 O O . VAL A 1 75 ? -7.600 -3.606 13.026 1.00 90.88 75 VAL A O 1
ATOM 643 N N . PRO A 1 76 ? -7.938 -2.045 14.592 1.00 93.44 76 PRO A N 1
ATOM 644 C CA . PRO A 1 76 ? -8.661 -1.165 13.682 1.00 93.44 76 PRO A CA 1
ATOM 645 C C . PRO A 1 76 ? -7.773 -0.721 12.516 1.00 93.44 76 PRO A C 1
ATOM 647 O O . PRO A 1 76 ? -6.675 -0.193 12.736 1.00 93.44 76 PRO A O 1
ATOM 650 N N . ALA A 1 77 ? -8.269 -0.855 11.284 1.00 96.19 77 ALA A N 1
ATOM 651 C CA . ALA A 1 77 ? -7.571 -0.386 10.095 1.00 96.19 77 ALA A CA 1
ATOM 652 C C . ALA A 1 77 ? -8.378 0.683 9.349 1.00 96.19 77 ALA A C 1
ATOM 654 O O . ALA A 1 77 ? -9.595 0.613 9.199 1.00 96.19 77 ALA A O 1
ATOM 655 N N . VAL A 1 78 ? -7.690 1.704 8.842 1.00 97.06 78 VAL A N 1
ATOM 656 C CA . VAL A 1 78 ? -8.297 2.755 8.020 1.00 97.06 78 VAL A CA 1
ATOM 657 C C . VAL A 1 78 ? -7.417 3.016 6.815 1.00 97.06 78 VAL A C 1
ATOM 659 O O . VAL A 1 78 ? -6.244 3.351 6.962 1.00 97.06 78 VAL A O 1
ATOM 662 N N . TYR A 1 79 ? -7.984 2.946 5.615 1.00 96.06 79 TYR A N 1
ATOM 663 C CA . TYR A 1 79 ? -7.271 3.382 4.422 1.00 96.06 79 TYR A CA 1
ATOM 664 C C . TYR A 1 79 ? -7.466 4.878 4.160 1.00 96.06 79 TYR A C 1
ATOM 666 O O . TYR A 1 79 ? -8.535 5.457 4.386 1.00 96.06 79 TYR A O 1
ATOM 674 N N . VAL A 1 80 ? -6.414 5.528 3.672 1.00 96.62 80 VAL A N 1
ATOM 675 C CA . VAL A 1 80 ? -6.412 6.953 3.335 1.00 96.62 80 VAL A CA 1
ATOM 676 C C . VAL A 1 80 ? -5.617 7.202 2.060 1.00 96.62 80 VAL A C 1
ATOM 678 O O . VAL A 1 80 ? -4.670 6.489 1.738 1.00 96.62 80 VAL A O 1
ATOM 681 N N . SER A 1 81 ? -5.958 8.281 1.361 1.00 94.31 81 SER A N 1
ATOM 682 C CA . SER A 1 81 ? -5.011 8.924 0.452 1.00 94.31 81 SER A CA 1
ATOM 683 C C . SER A 1 81 ? -4.588 10.234 1.089 1.00 94.31 81 SER A C 1
ATOM 685 O O . SER A 1 81 ? -5.367 11.186 1.144 1.00 94.31 81 SER A O 1
ATOM 687 N N . ALA A 1 82 ? -3.363 10.293 1.613 1.00 90.75 82 ALA A N 1
ATOM 688 C CA . ALA A 1 82 ? -2.823 11.531 2.166 1.00 90.75 82 ALA A CA 1
ATOM 689 C C . ALA A 1 82 ? -2.647 12.621 1.096 1.00 90.75 82 ALA A C 1
ATOM 691 O O . ALA A 1 82 ? -2.816 13.803 1.404 1.00 90.75 82 ALA A O 1
ATOM 692 N N . ARG A 1 83 ? -2.359 12.211 -0.148 1.00 86.50 83 ARG A N 1
ATOM 693 C CA . ARG A 1 83 ? -2.231 13.074 -1.328 1.00 86.50 83 ARG A CA 1
ATOM 694 C C . ARG A 1 83 ? -3.579 13.696 -1.702 1.00 86.50 83 ARG A C 1
ATOM 696 O O . ARG A 1 83 ? -3.701 14.918 -1.682 1.00 86.50 83 ARG A O 1
ATOM 703 N N . GLU A 1 84 ? -4.603 12.865 -1.889 1.00 87.94 84 GLU A N 1
ATOM 704 C CA . GLU A 1 84 ? -5.957 13.290 -2.287 1.00 87.94 84 GLU A CA 1
ATOM 705 C C . GLU A 1 84 ? -6.843 13.701 -1.094 1.00 87.94 84 GLU A C 1
ATOM 707 O O . GLU A 1 84 ? -8.010 14.062 -1.236 1.00 87.94 84 GLU A O 1
ATOM 712 N N . ARG A 1 85 ? -6.292 13.662 0.127 1.00 89.25 85 ARG A N 1
ATOM 713 C CA . ARG A 1 85 ? -6.968 13.995 1.396 1.00 89.25 85 ARG A CA 1
ATOM 714 C C . ARG A 1 85 ? -8.234 13.160 1.657 1.00 89.25 85 ARG A C 1
ATOM 716 O O . ARG A 1 85 ? -9.152 13.616 2.347 1.00 89.25 85 ARG A O 1
ATOM 723 N N . MET A 1 86 ? -8.265 11.921 1.174 1.00 92.31 86 MET A N 1
ATOM 724 C CA . MET A 1 86 ? -9.375 10.976 1.344 1.00 92.31 86 MET A CA 1
ATOM 725 C C . MET A 1 86 ? -9.246 10.163 2.640 1.00 92.31 86 MET A C 1
ATOM 727 O O . MET A 1 86 ? -8.148 9.950 3.144 1.00 92.31 86 MET A O 1
ATOM 731 N N . GLY A 1 87 ? -10.372 9.711 3.205 1.00 93.25 87 GLY A N 1
ATOM 732 C CA . GLY A 1 87 ? -10.404 8.820 4.381 1.00 93.25 87 GLY A CA 1
ATOM 733 C C . GLY A 1 87 ? -10.175 9.494 5.746 1.00 93.25 87 GLY A C 1
ATOM 734 O O . GLY A 1 87 ? -10.557 8.947 6.777 1.00 93.25 87 GLY A O 1
ATOM 735 N N . PHE A 1 88 ? -9.676 10.736 5.798 1.00 94.00 88 PHE A N 1
ATOM 736 C CA . PHE A 1 88 ? -9.344 11.421 7.063 1.00 94.00 88 PHE A CA 1
ATOM 737 C C . PHE A 1 88 ? -10.523 11.670 8.010 1.00 94.00 88 PHE A C 1
ATOM 739 O O . PHE A 1 88 ? -10.319 11.824 9.215 1.00 94.00 88 PHE A O 1
ATOM 746 N N . ARG A 1 89 ? -11.758 11.737 7.494 1.00 92.25 89 ARG A N 1
ATOM 747 C CA . ARG A 1 89 ? -12.954 11.812 8.348 1.00 92.25 89 ARG A CA 1
ATOM 748 C C . ARG A 1 89 ? -13.127 10.516 9.138 1.00 92.25 89 ARG A C 1
ATOM 750 O O . ARG A 1 89 ? -13.371 10.585 10.337 1.00 92.25 89 ARG A O 1
ATOM 757 N N . HIS A 1 90 ? -12.982 9.376 8.465 1.00 93.56 90 HIS A N 1
ATOM 758 C CA . HIS A 1 90 ? -13.069 8.066 9.094 1.00 93.56 90 HIS A CA 1
ATOM 759 C C . HIS A 1 90 ? -11.896 7.854 10.049 1.00 93.56 90 HIS A C 1
ATOM 761 O O . HIS A 1 90 ? -12.138 7.585 11.215 1.00 93.56 90 HIS A O 1
ATOM 767 N N . LEU A 1 91 ? -10.665 8.165 9.622 1.00 96.62 91 LEU A N 1
ATOM 768 C CA . LEU A 1 91 ? -9.480 8.090 10.484 1.00 96.62 91 LEU A CA 1
ATOM 769 C C . LEU A 1 91 ? -9.650 8.892 11.781 1.00 96.62 91 LEU A C 1
ATOM 771 O O . LEU A 1 91 ? -9.363 8.396 12.862 1.00 96.62 91 LEU A O 1
ATOM 775 N N . ARG A 1 92 ? -10.150 10.132 11.699 1.00 95.38 92 ARG A N 1
ATOM 776 C CA . ARG A 1 92 ? -10.425 10.942 12.897 1.00 95.38 92 ARG A CA 1
ATOM 777 C C . ARG A 1 92 ? -11.462 10.308 13.808 1.00 95.38 92 ARG A C 1
ATOM 779 O O . ARG A 1 92 ? -11.310 10.399 15.017 1.00 95.38 92 ARG A O 1
ATOM 786 N N . ARG A 1 93 ? -12.520 9.740 13.232 1.00 94.44 93 ARG A N 1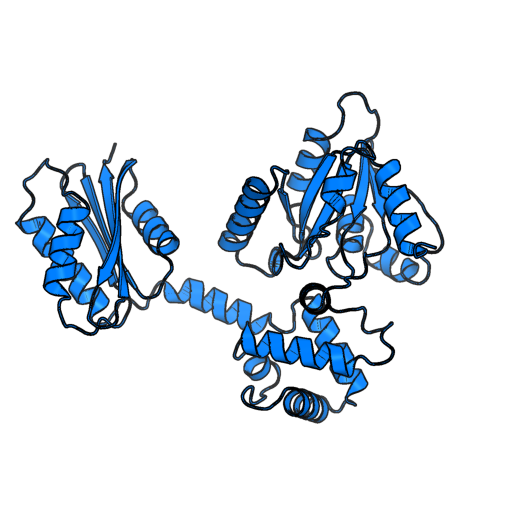
ATOM 787 C CA . ARG A 1 93 ? -13.563 9.057 13.991 1.00 94.44 93 ARG A CA 1
ATOM 788 C C . ARG A 1 93 ? -12.971 7.855 14.731 1.00 94.44 93 ARG A C 1
ATOM 790 O O . ARG A 1 93 ? -13.089 7.825 15.946 1.00 94.44 93 ARG A O 1
ATOM 797 N N . THR A 1 94 ? -12.239 6.989 14.032 1.00 96.31 94 THR A N 1
ATOM 798 C CA . THR A 1 94 ? -11.559 5.825 14.617 1.00 96.31 94 THR A CA 1
ATOM 799 C C . THR A 1 94 ? -10.597 6.234 15.729 1.00 96.31 94 THR A C 1
ATOM 801 O O . THR A 1 94 ? -10.654 5.665 16.807 1.00 96.31 94 THR A O 1
ATOM 804 N N . ILE A 1 95 ? -9.783 7.283 15.533 1.00 96.69 95 ILE A N 1
ATOM 805 C CA . ILE A 1 95 ? -8.886 7.813 16.580 1.00 96.69 95 ILE A CA 1
ATOM 806 C C . ILE A 1 95 ? -9.648 8.153 17.865 1.00 96.69 95 ILE A C 1
ATOM 808 O O . ILE A 1 95 ? -9.142 7.894 18.948 1.00 96.69 95 ILE A O 1
ATOM 812 N N . TYR A 1 96 ? -10.824 8.777 17.760 1.00 95.12 96 TYR A N 1
ATOM 813 C CA . TYR A 1 96 ? -11.615 9.136 18.937 1.00 95.12 96 TYR A CA 1
ATOM 814 C C . TYR A 1 96 ? -12.379 7.951 19.531 1.00 95.12 96 TYR A C 1
ATOM 816 O O . TYR A 1 96 ? -12.602 7.956 20.732 1.00 95.12 96 TYR A O 1
ATOM 824 N N . GLU A 1 97 ? -12.773 6.970 18.716 1.00 94.50 97 GLU A N 1
ATOM 825 C CA . GLU A 1 97 ? -13.441 5.745 19.177 1.00 94.50 97 GLU A CA 1
ATOM 826 C C . GLU A 1 97 ? -12.501 4.843 19.987 1.00 94.50 97 GLU A C 1
ATOM 828 O O . GLU A 1 97 ? -12.955 4.192 20.918 1.00 94.50 97 GLU A O 1
ATOM 833 N N . VAL A 1 98 ? -11.206 4.825 19.656 1.00 95.06 98 VAL A N 1
ATOM 834 C CA . VAL A 1 98 ? -10.208 3.973 20.330 1.00 95.06 98 VAL A CA 1
ATOM 835 C C . VAL A 1 98 ? -9.416 4.695 21.421 1.00 95.06 98 VAL A C 1
ATOM 837 O O . VAL A 1 98 ? -8.638 4.073 22.134 1.00 95.06 98 VAL A O 1
ATOM 840 N N . ALA A 1 99 ? -9.541 6.019 21.521 1.00 94.44 99 ALA A N 1
ATOM 841 C CA . ALA A 1 99 ? -8.841 6.781 22.546 1.00 94.44 99 ALA A CA 1
ATOM 842 C C . ALA A 1 99 ? -9.480 6.562 23.930 1.00 94.44 99 ALA A C 1
ATOM 844 O O . ALA A 1 99 ? -10.693 6.370 24.008 1.00 94.44 99 ALA A O 1
ATOM 845 N N . PRO A 1 100 ? -8.707 6.692 25.026 1.00 92.62 100 PRO A N 1
ATOM 846 C CA . PRO A 1 100 ? -9.261 6.682 26.378 1.00 92.62 100 PRO A CA 1
ATOM 847 C C . PRO A 1 100 ? -10.376 7.728 26.553 1.00 92.62 100 PRO A C 1
ATOM 849 O O . PRO A 1 100 ? -10.274 8.847 26.044 1.00 92.62 100 PRO A O 1
ATOM 852 N N . GLU A 1 101 ? -11.445 7.389 27.276 1.00 88.88 101 GLU A N 1
ATOM 853 C CA . GLU A 1 101 ? -12.609 8.277 27.445 1.00 88.88 101 GLU A CA 1
ATOM 854 C C . GLU A 1 101 ? -12.332 9.471 28.378 1.00 88.88 101 GLU A C 1
ATOM 856 O O . GLU A 1 101 ? -12.962 10.525 28.265 1.00 88.88 101 GLU A O 1
ATOM 861 N N . ASP A 1 102 ? -11.373 9.325 29.291 1.00 89.38 102 ASP A N 1
ATOM 862 C CA . ASP A 1 102 ? -11.074 10.246 30.389 1.00 89.38 102 ASP A CA 1
ATOM 863 C C . ASP A 1 102 ? -9.994 11.291 30.056 1.00 89.38 102 ASP A C 1
ATOM 865 O O . ASP A 1 102 ? -9.613 12.099 30.908 1.00 89.38 102 ASP A O 1
ATOM 869 N N . VAL A 1 103 ? -9.530 11.351 28.802 1.00 91.88 103 VAL A N 1
ATOM 870 C CA . VAL A 1 103 ? -8.536 12.344 28.373 1.00 91.88 103 VAL A CA 1
ATOM 871 C C . VAL A 1 103 ? -9.177 13.567 27.715 1.00 91.88 103 VAL A C 1
ATOM 873 O O . VAL A 1 103 ? -9.931 13.489 26.746 1.00 91.88 103 VAL A O 1
ATOM 876 N N . GLU A 1 104 ? -8.810 14.763 28.184 1.00 90.69 104 GLU A N 1
ATOM 877 C CA . GLU A 1 104 ? -9.299 16.021 27.596 1.00 90.69 104 GLU A CA 1
ATOM 878 C C . GLU A 1 104 ? -8.788 16.224 26.155 1.00 90.69 104 GLU A C 1
ATOM 880 O O . GLU A 1 104 ? -9.484 16.770 25.290 1.00 90.69 104 GLU A O 1
ATOM 885 N N . THR A 1 105 ? -7.552 15.791 25.893 1.00 94.81 105 THR A N 1
ATOM 886 C CA . THR A 1 105 ? -6.872 15.920 24.602 1.00 94.81 105 THR A CA 1
ATOM 887 C C . THR A 1 105 ? -6.204 14.604 24.217 1.00 94.81 105 THR A C 1
ATOM 889 O O . THR A 1 105 ? -5.300 14.131 24.904 1.00 94.81 105 THR A O 1
ATOM 892 N N . VAL A 1 106 ? -6.597 14.047 23.070 1.00 97.06 106 VAL A N 1
ATOM 893 C CA . VAL A 1 106 ? -6.011 12.814 22.534 1.00 97.06 106 VAL A CA 1
ATOM 894 C C . VAL A 1 106 ? -4.636 13.113 21.935 1.00 97.06 106 VAL A C 1
ATOM 896 O O . VAL A 1 106 ? -4.496 13.998 21.085 1.00 97.06 106 VAL A O 1
ATOM 899 N N . ARG A 1 107 ? -3.622 12.373 22.386 1.00 96.56 107 ARG A N 1
ATOM 900 C CA . ARG A 1 107 ? -2.243 12.419 21.895 1.00 96.56 107 ARG A CA 1
ATOM 901 C C . ARG A 1 107 ? -2.019 11.268 20.923 1.00 96.56 107 ARG A C 1
ATOM 903 O O . ARG A 1 107 ? -2.138 10.112 21.314 1.00 96.56 107 ARG A O 1
ATOM 910 N N . VAL A 1 108 ? -1.710 11.601 19.675 1.00 97.56 108 VAL A N 1
ATOM 911 C CA . VAL A 1 108 ? -1.529 10.645 18.583 1.00 97.56 108 VAL A CA 1
ATOM 912 C C . VAL A 1 108 ? -0.086 10.634 18.095 1.00 97.56 108 VAL A C 1
ATOM 914 O O . VAL A 1 108 ? 0.413 11.650 17.604 1.00 97.56 108 VAL A O 1
ATOM 917 N N . GLY A 1 109 ? 0.566 9.482 18.189 1.00 96.25 109 GLY A N 1
ATOM 918 C CA . GLY A 1 109 ? 1.866 9.226 17.576 1.00 96.25 109 GLY A CA 1
ATOM 919 C C . GLY A 1 109 ? 1.699 8.683 16.164 1.00 96.25 109 GLY A C 1
ATOM 920 O O . GLY A 1 109 ? 0.849 7.832 15.934 1.00 96.25 109 GLY A O 1
ATOM 921 N N . VAL A 1 110 ? 2.497 9.155 15.206 1.00 95.88 110 VAL A N 1
ATOM 922 C CA . VAL A 1 110 ? 2.510 8.597 13.843 1.00 95.88 110 VAL A CA 1
ATOM 923 C C . VAL A 1 110 ? 3.835 7.892 13.609 1.00 95.88 110 VAL A C 1
ATOM 925 O O . VAL A 1 110 ? 4.892 8.525 13.646 1.00 95.88 110 VAL A O 1
ATOM 928 N N . VAL A 1 111 ? 3.785 6.584 13.372 1.00 94.69 111 VAL A N 1
ATOM 929 C CA . VAL A 1 111 ? 4.953 5.712 13.182 1.00 94.69 111 VAL A CA 1
ATOM 930 C C . VAL A 1 111 ? 4.831 4.915 11.888 1.00 94.69 111 VAL A C 1
ATOM 932 O O . VAL A 1 111 ? 3.780 4.887 11.260 1.00 94.69 111 VAL A O 1
ATOM 935 N N . GLY A 1 112 ? 5.935 4.321 11.448 1.00 92.88 112 GLY A N 1
ATOM 936 C CA . GLY A 1 112 ? 6.017 3.563 10.200 1.00 92.88 112 GLY A CA 1
ATOM 937 C C . GLY A 1 112 ? 7.353 3.779 9.500 1.00 92.88 112 GLY A C 1
ATOM 938 O O . GLY A 1 112 ? 8.150 4.650 9.889 1.00 92.88 112 GLY A O 1
ATOM 939 N N . PHE A 1 113 ? 7.599 3.001 8.451 1.00 90.94 113 PHE A N 1
ATOM 940 C CA . PHE A 1 113 ? 8.829 3.099 7.670 1.00 90.94 113 PHE A CA 1
ATOM 941 C C . PHE A 1 113 ? 8.990 4.462 6.983 1.00 90.94 113 PHE A C 1
ATOM 943 O O . PHE A 1 113 ? 8.101 5.320 7.010 1.00 90.94 113 PHE A O 1
ATOM 950 N N . GLN A 1 114 ? 10.165 4.740 6.423 1.00 85.69 114 GLN A N 1
ATOM 951 C CA . GLN A 1 114 ? 10.355 5.915 5.564 1.00 85.69 114 GLN A CA 1
ATOM 952 C C . GLN A 1 114 ? 9.372 5.888 4.378 1.00 85.69 114 GLN A C 1
ATOM 954 O O . GLN A 1 114 ? 8.845 4.842 4.036 1.00 85.69 114 GLN A O 1
ATOM 959 N N . ASN A 1 115 ? 9.050 7.053 3.807 1.00 87.06 115 ASN A N 1
ATOM 960 C CA . ASN A 1 115 ? 8.302 7.179 2.541 1.00 87.06 115 ASN A CA 1
ATOM 961 C C . ASN A 1 115 ? 6.869 6.591 2.450 1.00 87.06 115 ASN A C 1
ATOM 963 O O . ASN A 1 115 ? 6.165 6.842 1.472 1.00 87.06 115 ASN A O 1
ATOM 967 N N . VAL A 1 116 ? 6.345 5.965 3.510 1.00 90.38 116 VAL A N 1
ATOM 968 C CA . VAL A 1 116 ? 4.929 5.534 3.612 1.00 90.38 116 VAL A CA 1
ATOM 969 C C . VAL A 1 116 ? 3.934 6.703 3.734 1.00 90.38 116 VAL A C 1
ATOM 971 O O . VAL A 1 116 ? 2.727 6.504 3.699 1.00 90.38 116 VAL A O 1
ATOM 974 N N . GLY A 1 117 ? 4.415 7.947 3.871 1.00 89.31 117 GLY A N 1
ATOM 975 C CA . GLY A 1 117 ? 3.582 9.161 3.874 1.00 89.31 117 GLY A CA 1
ATOM 976 C C . GLY A 1 117 ? 3.170 9.709 5.249 1.00 89.31 117 GLY A C 1
ATOM 977 O O . GLY A 1 117 ? 2.236 10.508 5.327 1.00 89.31 117 GLY A O 1
ATOM 978 N N . LYS A 1 118 ? 3.890 9.350 6.324 1.00 91.25 118 LYS A N 1
ATOM 979 C CA . LYS A 1 118 ? 3.664 9.845 7.704 1.00 91.25 118 LYS A CA 1
ATOM 980 C C . LYS A 1 118 ? 3.476 11.363 7.785 1.00 91.25 118 LYS A C 1
ATOM 982 O O . LYS A 1 118 ? 2.446 11.834 8.257 1.00 91.25 118 LYS A O 1
ATOM 987 N N . SER A 1 119 ? 4.430 12.143 7.273 1.00 87.19 119 SER A N 1
ATOM 988 C CA . SER A 1 119 ? 4.367 13.607 7.363 1.00 87.19 119 SER A CA 1
ATOM 989 C C . SER A 1 119 ? 3.184 14.188 6.575 1.00 87.19 119 SER A C 1
ATOM 991 O O . SER A 1 119 ? 2.556 15.144 7.030 1.00 87.19 119 SER A O 1
ATOM 993 N N . THR A 1 120 ? 2.803 13.581 5.446 1.00 88.94 120 THR A N 1
ATOM 994 C CA . THR A 1 120 ? 1.614 13.981 4.671 1.00 88.94 120 THR A CA 1
ATOM 995 C C . THR A 1 120 ? 0.324 13.717 5.452 1.00 88.94 120 THR A C 1
ATOM 997 O O . THR A 1 120 ? -0.545 14.589 5.507 1.00 88.94 120 THR A O 1
ATOM 1000 N N . ILE A 1 121 ? 0.223 12.572 6.136 1.00 93.38 121 ILE A N 1
ATOM 1001 C CA . ILE A 1 121 ? -0.894 12.258 7.043 1.00 93.38 121 ILE A CA 1
ATOM 1002 C C . ILE A 1 121 ? -0.964 13.268 8.186 1.00 93.38 121 ILE A C 1
ATOM 1004 O O . ILE A 1 121 ? -2.039 13.798 8.471 1.00 93.38 121 ILE A O 1
ATOM 1008 N N . ILE A 1 122 ? 0.170 13.599 8.807 1.00 91.12 122 ILE A N 1
ATOM 1009 C CA . ILE A 1 122 ? 0.229 14.601 9.879 1.00 91.12 122 ILE A CA 1
ATOM 1010 C C . ILE A 1 122 ? -0.254 15.955 9.369 1.00 91.12 122 ILE A C 1
ATOM 1012 O O . ILE A 1 122 ? -1.057 16.606 10.033 1.00 91.12 122 ILE A O 1
ATOM 1016 N N . ASN A 1 123 ? 0.174 16.387 8.184 1.00 88.75 123 ASN A N 1
ATOM 1017 C CA . ASN A 1 123 ? -0.289 17.641 7.590 1.00 88.75 123 ASN A CA 1
ATOM 1018 C C . ASN A 1 123 ? -1.799 17.633 7.335 1.00 88.75 123 ASN A C 1
ATOM 1020 O O . ASN A 1 123 ? -2.492 18.603 7.651 1.00 88.75 123 ASN A O 1
ATOM 1024 N N . ALA A 1 124 ? -2.333 16.532 6.810 1.00 90.19 124 ALA A N 1
ATOM 1025 C CA . ALA A 1 124 ? -3.760 16.378 6.565 1.00 90.19 124 ALA A CA 1
ATOM 1026 C C . ALA A 1 124 ? -4.574 16.374 7.874 1.00 90.19 124 ALA A C 1
ATOM 1028 O O . ALA A 1 124 ? -5.585 17.080 7.968 1.00 90.19 124 ALA A O 1
ATOM 1029 N N . LEU A 1 125 ? -4.094 15.690 8.919 1.00 90.62 125 LEU A N 1
ATOM 1030 C CA . LEU A 1 125 ? -4.678 15.718 10.263 1.00 90.62 125 LEU A CA 1
ATOM 1031 C C . LEU A 1 125 ? -4.550 17.094 10.924 1.00 90.62 125 LEU A C 1
ATOM 1033 O O . LEU A 1 125 ? -5.460 17.516 11.628 1.00 90.62 125 LEU A O 1
ATOM 1037 N N . THR A 1 126 ? -3.471 17.830 10.683 1.00 87.62 126 THR A N 1
ATOM 1038 C CA . THR A 1 126 ? -3.211 19.127 11.331 1.00 87.62 126 THR A CA 1
ATOM 1039 C C . THR A 1 126 ? -3.680 20.332 10.528 1.00 87.62 126 THR A C 1
ATOM 1041 O O . THR A 1 126 ? -3.607 21.458 11.012 1.00 87.62 126 THR A O 1
ATOM 1044 N N . ARG A 1 127 ? -4.233 20.093 9.330 1.00 74.94 127 ARG A N 1
ATOM 1045 C CA . ARG A 1 127 ? -4.655 21.123 8.367 1.00 74.94 127 ARG A CA 1
ATOM 1046 C C . ARG A 1 127 ? -3.528 22.105 8.014 1.00 74.94 127 ARG A C 1
ATOM 1048 O O . ARG A 1 127 ? -3.804 23.250 7.672 1.00 74.94 127 ARG A O 1
ATOM 1055 N N . ARG A 1 128 ? -2.271 21.657 8.087 1.00 66.56 128 ARG A N 1
ATOM 1056 C CA . ARG A 1 128 ? -1.099 22.420 7.638 1.00 66.56 128 ARG A CA 1
ATOM 1057 C C . ARG A 1 128 ? -0.886 22.229 6.140 1.00 66.56 128 ARG A C 1
ATOM 1059 O O . ARG A 1 128 ? -1.210 21.175 5.591 1.00 66.56 128 ARG A O 1
ATOM 1066 N N . SER A 1 129 ? -0.362 23.258 5.481 1.00 56.06 129 SER A N 1
ATOM 1067 C CA . SER A 1 129 ? -0.085 23.220 4.039 1.00 56.06 129 SER A CA 1
ATOM 1068 C C . SER A 1 129 ? 1.243 22.511 3.736 1.00 56.06 129 SER A C 1
ATOM 1070 O O . SER A 1 129 ? 2.182 22.582 4.527 1.00 56.06 129 SER A O 1
ATOM 1072 N N . ALA A 1 130 ? 1.364 21.884 2.559 1.00 51.78 130 ALA A N 1
ATOM 1073 C CA . ALA A 1 130 ? 2.610 21.240 2.115 1.00 51.78 130 ALA A CA 1
ATOM 1074 C C . ALA A 1 130 ? 3.803 22.221 2.048 1.00 51.78 130 ALA A C 1
ATOM 1076 O O . ALA A 1 130 ? 4.941 21.852 2.339 1.00 51.78 130 ALA A O 1
ATOM 1077 N N . ALA A 1 131 ? 3.537 23.500 1.756 1.00 41.00 131 ALA A N 1
ATOM 1078 C CA . ALA A 1 131 ? 4.536 24.571 1.730 1.00 41.00 131 ALA A CA 1
ATOM 1079 C C . ALA A 1 131 ? 5.095 24.933 3.123 1.00 41.00 131 ALA A C 1
ATOM 1081 O O . ALA A 1 131 ? 6.192 25.480 3.241 1.00 41.00 131 ALA A O 1
ATOM 1082 N N . GLU A 1 132 ? 4.357 24.668 4.205 1.00 48.41 132 GLU A N 1
ATOM 1083 C CA . GLU A 1 132 ? 4.869 24.795 5.579 1.00 48.41 132 GLU A CA 1
ATOM 1084 C C . GLU A 1 132 ? 5.718 23.589 6.001 1.00 48.41 132 GLU A C 1
ATOM 1086 O O . GLU A 1 132 ? 6.499 23.688 6.950 1.00 48.41 132 GLU A O 1
ATOM 1091 N N . THR A 1 133 ? 5.581 22.465 5.298 1.00 51.66 133 THR A N 1
ATOM 1092 C CA . THR A 1 133 ? 6.336 21.230 5.526 1.00 51.66 133 THR A CA 1
ATOM 1093 C C . THR A 1 133 ? 7.664 21.242 4.782 1.00 51.66 133 THR A C 1
ATOM 1095 O O . THR A 1 133 ? 8.682 20.952 5.399 1.00 51.66 133 THR A O 1
ATOM 1098 N N . SER A 1 134 ? 7.697 21.653 3.507 1.00 47.22 134 SER A N 1
ATOM 1099 C CA . SER A 1 134 ? 8.939 21.734 2.714 1.00 47.22 134 SER A CA 1
ATOM 1100 C C . SER A 1 134 ? 9.962 22.693 3.329 1.00 47.22 134 SER A C 1
ATOM 1102 O O . SER A 1 134 ? 11.131 22.349 3.481 1.00 47.22 134 SER A O 1
ATOM 1104 N N . ARG A 1 135 ? 9.504 23.852 3.821 1.00 41.09 135 ARG A N 1
ATOM 1105 C CA . ARG A 1 135 ? 10.331 24.808 4.580 1.00 41.09 135 ARG A CA 1
ATOM 1106 C C . ARG A 1 135 ? 10.894 24.231 5.885 1.00 41.09 135 ARG A C 1
ATOM 1108 O O . ARG A 1 135 ? 11.898 24.731 6.382 1.00 41.09 135 ARG A O 1
ATOM 1115 N N . ARG A 1 136 ? 10.262 23.192 6.447 1.00 47.34 136 ARG A N 1
ATOM 1116 C CA . ARG A 1 136 ? 10.690 22.516 7.681 1.00 47.34 136 ARG A CA 1
ATOM 1117 C C . ARG A 1 136 ? 11.387 21.171 7.453 1.00 47.34 136 ARG A C 1
ATOM 1119 O O . ARG A 1 136 ? 11.971 20.669 8.405 1.00 47.34 136 ARG A O 1
ATOM 1126 N N . ALA A 1 137 ? 11.383 20.609 6.241 1.00 41.81 137 ALA A N 1
ATOM 1127 C CA . ALA A 1 137 ? 12.006 19.316 5.936 1.00 41.81 137 ALA A CA 1
ATOM 1128 C C . ALA A 1 137 ? 13.534 19.329 6.162 1.00 41.81 137 ALA A C 1
ATOM 1130 O O . ALA A 1 137 ? 14.096 18.343 6.625 1.00 41.81 137 ALA A O 1
ATOM 1131 N N . GLY A 1 138 ? 14.191 20.483 5.977 1.00 41.44 138 GLY A N 1
ATOM 1132 C CA . GLY A 1 138 ? 15.590 20.709 6.390 1.00 41.44 138 GLY A CA 1
ATOM 1133 C C . GLY A 1 138 ? 15.779 21.052 7.882 1.00 41.44 138 GLY A C 1
ATOM 1134 O O . GLY A 1 138 ? 16.900 21.247 8.345 1.00 41.44 138 GLY A O 1
ATOM 1135 N N . TYR A 1 139 ? 14.684 21.141 8.640 1.00 38.94 139 TYR A N 1
ATOM 1136 C CA . TYR A 1 139 ? 14.569 21.7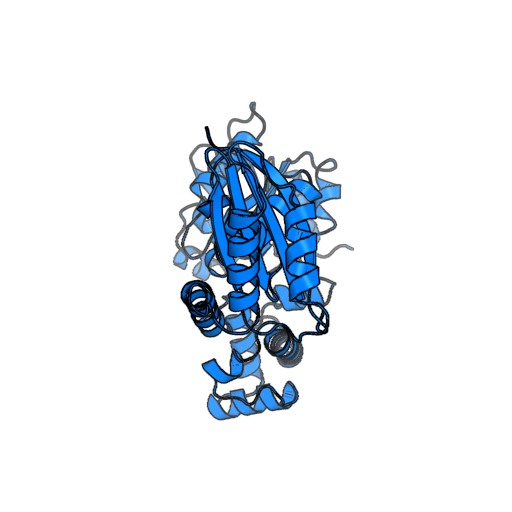30 9.980 1.00 38.94 139 TYR A CA 1
ATOM 1137 C C . TYR A 1 139 ? 13.869 20.810 10.995 1.00 38.94 139 TYR A C 1
ATOM 1139 O O . TYR A 1 139 ? 13.432 21.286 12.045 1.00 38.94 139 TYR A O 1
ATOM 1147 N N . THR A 1 140 ? 13.818 19.489 10.778 1.00 47.66 140 THR A N 1
ATOM 1148 C CA . THR A 1 140 ? 13.331 18.506 11.777 1.00 47.66 140 THR A CA 1
ATOM 1149 C C . THR A 1 140 ? 14.329 18.325 12.940 1.00 47.66 140 THR A C 1
ATOM 1151 O O . THR A 1 140 ? 14.641 17.228 13.401 1.00 47.66 140 THR A O 1
ATOM 1154 N N . ARG A 1 141 ? 14.865 19.442 13.434 1.00 42.72 141 ARG A N 1
ATOM 1155 C CA . ARG A 1 141 ? 15.628 19.605 14.667 1.00 42.72 141 ARG A CA 1
ATOM 1156 C C . ARG A 1 141 ? 14.720 20.289 15.696 1.00 42.72 141 ARG A C 1
ATOM 1158 O O . ARG A 1 141 ? 14.952 21.430 16.067 1.00 42.72 141 ARG A O 1
ATOM 1165 N N . GLY A 1 142 ? 13.664 19.610 16.148 1.00 47.59 142 GLY A N 1
ATOM 1166 C CA . GLY A 1 142 ? 12.822 20.119 17.237 1.00 47.59 142 GLY A CA 1
ATOM 1167 C C . GLY A 1 142 ? 11.468 19.428 17.341 1.00 47.59 142 GLY A C 1
ATOM 1168 O O . GLY A 1 142 ? 10.641 19.537 16.445 1.00 47.59 142 GLY A O 1
ATOM 1169 N N . LYS A 1 143 ? 11.255 18.714 18.448 1.00 58.94 143 LYS A N 1
ATOM 1170 C CA . LYS A 1 143 ? 9.997 18.047 18.807 1.00 58.94 143 LYS A CA 1
ATOM 1171 C C . LYS A 1 143 ? 8.930 19.082 19.125 1.00 58.94 143 LYS A C 1
ATOM 1173 O O . LYS A 1 143 ? 9.111 19.832 20.080 1.00 58.94 143 LYS A O 1
ATOM 1178 N N . GLN A 1 144 ? 7.816 19.087 18.403 1.00 69.19 144 GLN A N 1
ATOM 1179 C CA . GLN A 1 144 ? 6.626 19.811 18.841 1.00 69.19 144 GLN A CA 1
ATOM 1180 C C . GLN A 1 144 ? 5.382 19.017 18.472 1.00 69.19 144 GLN A C 1
ATOM 1182 O O . GLN A 1 144 ? 5.130 18.764 17.296 1.00 69.19 144 GLN A O 1
ATOM 1187 N N . TRP A 1 145 ? 4.602 18.658 19.491 1.00 85.88 145 TRP A N 1
ATOM 1188 C CA . TRP A 1 145 ? 3.214 18.258 19.323 1.00 85.88 145 TRP A CA 1
ATOM 1189 C C . TRP A 1 145 ? 2.495 19.297 18.463 1.00 85.88 145 TRP A C 1
ATOM 1191 O O . TRP A 1 145 ? 2.512 20.496 18.753 1.00 85.88 145 TRP A O 1
ATOM 1201 N N . VAL A 1 146 ? 1.879 18.837 17.384 1.00 89.50 146 VAL A N 1
ATOM 1202 C CA . VAL A 1 146 ? 1.146 19.682 16.456 1.00 89.50 146 VAL A CA 1
ATOM 1203 C C . VAL A 1 146 ? -0.339 19.539 16.723 1.00 89.50 146 VAL A C 1
ATOM 1205 O O . VAL A 1 146 ? -0.888 18.441 16.747 1.00 89.50 146 VAL A O 1
ATOM 1208 N N . ARG A 1 147 ? -1.019 20.669 16.894 1.00 89.25 147 ARG A N 1
ATOM 1209 C CA . ARG A 1 147 ? -2.457 20.677 17.137 1.00 89.25 147 ARG A CA 1
ATOM 1210 C C . ARG A 1 147 ? -3.223 20.283 15.868 1.00 89.25 147 ARG A C 1
ATOM 1212 O O . ARG A 1 147 ? -3.153 20.972 14.856 1.00 89.25 147 ARG A O 1
ATOM 1219 N N . GLY A 1 148 ? -3.962 19.176 15.950 1.00 86.75 148 GLY A N 1
ATOM 1220 C CA . GLY A 1 148 ? -4.845 18.642 14.907 1.00 86.75 148 GLY A CA 1
ATOM 1221 C C . GLY A 1 148 ? -6.318 19.020 15.070 1.00 86.75 148 GLY A C 1
ATOM 1222 O O . GLY A 1 148 ? -7.187 18.538 14.346 1.00 86.75 148 GLY A O 1
ATOM 1223 N N . GLY A 1 149 ? -6.630 19.860 16.047 1.00 85.38 149 GLY A N 1
ATOM 1224 C CA . GLY A 1 149 ? -7.982 20.257 16.421 1.00 85.38 149 GLY A CA 1
ATOM 1225 C C . GLY A 1 149 ? -8.005 20.679 17.885 1.00 85.38 149 GLY A C 1
ATOM 1226 O O . GLY A 1 149 ? -6.962 20.726 18.531 1.00 85.38 149 GLY A O 1
ATOM 1227 N N . ARG A 1 150 ? -9.187 20.980 18.431 1.00 84.94 150 ARG A N 1
ATOM 1228 C CA . ARG A 1 150 ? -9.293 21.395 19.842 1.00 84.94 150 ARG A CA 1
ATOM 1229 C C . ARG A 1 150 ? -8.816 20.304 20.810 1.00 84.94 150 ARG A C 1
ATOM 1231 O O . ARG A 1 150 ? -8.068 20.625 21.720 1.00 84.94 150 ARG A O 1
ATOM 1238 N N . LYS A 1 151 ? -9.182 19.043 20.548 1.00 91.75 151 LYS A N 1
ATOM 1239 C CA . LYS A 1 151 ? -8.898 17.871 21.398 1.00 91.75 151 LYS A CA 1
ATOM 1240 C C . LYS A 1 151 ? -7.941 16.853 20.756 1.00 91.75 151 LYS A C 1
ATOM 1242 O O . LYS A 1 151 ? -8.059 15.660 21.006 1.00 91.75 151 LYS A O 1
ATOM 1247 N N . LEU A 1 152 ? -7.063 17.290 19.849 1.00 93.75 152 LEU A N 1
ATOM 1248 C CA . LEU A 1 152 ? -6.139 16.396 19.139 1.00 93.75 152 LEU A CA 1
ATOM 1249 C C . LEU A 1 152 ? -4.745 17.014 19.041 1.00 93.75 152 LEU A C 1
ATOM 1251 O O . LEU A 1 152 ? -4.586 18.105 18.482 1.00 93.75 152 LEU A O 1
ATOM 1255 N N . LEU A 1 153 ? -3.745 16.285 19.523 1.00 94.12 153 LEU A N 1
ATOM 1256 C CA . LEU A 1 153 ? -2.326 16.560 19.329 1.00 94.12 153 LEU A CA 1
ATOM 1257 C C . LEU A 1 153 ? -1.706 15.410 18.539 1.00 94.12 153 LEU A C 1
ATOM 1259 O O . LEU A 1 153 ? -1.972 14.251 18.828 1.00 94.12 153 LEU A O 1
ATOM 1263 N N . VAL A 1 154 ? -0.880 15.738 17.551 1.00 94.12 154 VAL A N 1
ATOM 1264 C CA . VAL A 1 154 ? -0.201 14.766 16.689 1.00 94.12 154 VAL A CA 1
ATOM 1265 C C . VAL A 1 154 ? 1.302 14.999 16.771 1.00 94.12 154 VAL A C 1
ATOM 1267 O O . VAL A 1 154 ? 1.746 16.144 16.663 1.00 94.12 154 VAL A O 1
ATOM 1270 N N . ILE A 1 155 ? 2.088 13.944 16.958 1.00 90.31 155 ILE A N 1
ATOM 1271 C CA . ILE A 1 155 ? 3.552 14.006 16.943 1.00 90.31 155 ILE A CA 1
ATOM 1272 C C . ILE A 1 155 ? 4.106 13.147 15.805 1.00 90.31 155 ILE A C 1
ATOM 1274 O O . ILE A 1 155 ? 3.647 12.030 15.566 1.00 90.31 155 ILE A O 1
ATOM 1278 N N . ASP A 1 156 ? 5.086 13.701 15.090 1.00 83.81 156 ASP A N 1
ATOM 1279 C CA . ASP A 1 156 ? 5.827 12.969 14.064 1.00 83.81 156 ASP A CA 1
ATOM 1280 C C . ASP A 1 156 ? 6.917 12.113 14.707 1.00 83.81 156 ASP A C 1
ATOM 1282 O O . ASP A 1 156 ? 7.531 12.510 15.703 1.00 83.81 156 ASP A O 1
ATOM 1286 N N . SER A 1 157 ? 7.205 10.971 14.096 1.00 82.44 157 SER A N 1
ATOM 1287 C CA . SER A 1 157 ? 8.370 10.163 14.428 1.00 82.44 157 SER A CA 1
ATOM 1288 C C . SER A 1 157 ? 9.314 10.092 13.225 1.00 82.44 157 SER A C 1
ATOM 1290 O O . SER A 1 157 ? 8.870 10.095 12.072 1.00 82.44 157 SER A O 1
ATOM 1292 N N . PRO A 1 158 ? 10.640 10.019 13.446 1.00 79.38 158 PRO A N 1
ATOM 1293 C CA . PRO A 1 158 ? 11.552 9.648 12.374 1.00 79.38 158 PRO A CA 1
ATOM 1294 C C . PRO A 1 158 ? 11.088 8.337 11.735 1.00 79.38 158 PRO A C 1
ATOM 1296 O O . PRO A 1 158 ? 10.714 7.410 12.451 1.00 79.38 158 PRO A O 1
ATOM 1299 N N . GLY A 1 159 ? 11.130 8.254 10.403 1.00 80.38 159 GLY A N 1
ATOM 1300 C CA . GLY A 1 159 ? 10.808 7.007 9.715 1.00 80.38 159 GLY A CA 1
ATOM 1301 C C . GLY A 1 159 ? 11.693 5.868 10.198 1.00 80.38 159 GLY A C 1
ATOM 1302 O O . GLY A 1 159 ? 12.910 6.034 10.304 1.00 80.38 159 GLY A O 1
ATOM 1303 N N . VAL A 1 160 ? 11.065 4.733 10.499 1.00 82.62 160 VAL A N 1
ATOM 1304 C CA . VAL A 1 160 ? 11.782 3.489 10.772 1.00 82.62 160 VAL A CA 1
ATOM 1305 C C . VAL A 1 160 ? 12.551 3.123 9.505 1.00 82.62 160 VAL A C 1
ATOM 1307 O O . VAL A 1 160 ? 12.027 3.252 8.397 1.00 82.62 160 VAL A O 1
ATOM 1310 N N . ILE A 1 161 ? 13.808 2.729 9.664 1.00 81.38 161 ILE A N 1
ATOM 1311 C CA . ILE A 1 161 ? 14.619 2.248 8.547 1.00 81.38 161 ILE A CA 1
ATOM 1312 C C . ILE A 1 161 ? 14.426 0.730 8.498 1.00 81.38 161 ILE A C 1
ATOM 1314 O O . ILE A 1 161 ? 14.672 0.085 9.526 1.00 81.38 161 ILE A O 1
ATOM 1318 N N . PRO A 1 162 ? 13.940 0.172 7.377 1.00 79.56 162 PRO A N 1
ATOM 1319 C CA . PRO A 1 162 ? 13.801 -1.268 7.233 1.00 79.56 162 PRO A CA 1
ATOM 1320 C C . PRO A 1 162 ? 15.177 -1.938 7.281 1.00 79.56 162 PRO A C 1
ATOM 1322 O O . PRO A 1 162 ? 16.182 -1.364 6.865 1.00 79.56 162 PRO A O 1
ATOM 1325 N N . THR A 1 163 ? 15.221 -3.144 7.837 1.00 78.62 163 THR A N 1
ATOM 1326 C CA . THR A 1 163 ? 16.407 -4.018 7.797 1.00 78.62 163 THR A CA 1
ATOM 1327 C C . THR A 1 163 ? 16.237 -5.176 6.821 1.00 78.62 163 THR A C 1
ATOM 1329 O O . THR A 1 163 ? 17.203 -5.878 6.559 1.00 78.62 163 THR A O 1
ATOM 1332 N N . ASP A 1 164 ? 15.010 -5.384 6.353 1.00 80.50 164 ASP A N 1
ATOM 1333 C CA . ASP A 1 164 ? 14.626 -6.388 5.371 1.00 80.50 164 ASP A CA 1
ATOM 1334 C C . ASP A 1 164 ? 14.630 -5.772 3.965 1.00 80.50 164 ASP A C 1
ATOM 1336 O O . ASP A 1 164 ? 14.299 -4.593 3.802 1.00 80.50 164 ASP A O 1
ATOM 1340 N N . GLU A 1 165 ? 15.035 -6.562 2.974 1.00 74.38 165 GLU A N 1
ATOM 1341 C CA . GLU A 1 165 ? 15.201 -6.131 1.585 1.00 74.38 165 GLU A CA 1
ATOM 1342 C C . GLU A 1 165 ? 13.858 -5.834 0.911 1.00 74.38 165 GLU A C 1
ATOM 1344 O O . GLU A 1 165 ? 13.703 -4.763 0.326 1.00 74.38 165 GLU A O 1
ATOM 1349 N N . ALA A 1 166 ? 12.844 -6.684 1.102 1.00 73.25 166 ALA A N 1
ATOM 1350 C CA . ALA A 1 166 ? 11.511 -6.458 0.544 1.00 73.25 166 ALA A CA 1
ATOM 1351 C C . ALA A 1 166 ? 10.879 -5.186 1.127 1.00 73.25 166 ALA A C 1
ATOM 1353 O O . ALA A 1 166 ? 10.356 -4.346 0.393 1.00 73.25 166 ALA A O 1
ATOM 1354 N N . ALA A 1 167 ? 11.015 -4.976 2.441 1.00 74.00 167 ALA A N 1
ATOM 1355 C CA . ALA A 1 167 ? 10.582 -3.740 3.084 1.00 74.00 167 ALA A CA 1
ATOM 1356 C C . ALA A 1 167 ? 11.346 -2.508 2.558 1.00 74.00 167 ALA A C 1
ATOM 1358 O O . ALA A 1 167 ? 10.751 -1.439 2.402 1.00 74.00 167 ALA A O 1
ATOM 1359 N N . ALA A 1 168 ? 12.649 -2.635 2.282 1.00 76.88 168 ALA A N 1
ATOM 1360 C CA . ALA A 1 168 ? 13.470 -1.564 1.716 1.00 76.88 168 ALA A CA 1
ATOM 1361 C C . ALA A 1 168 ? 13.071 -1.218 0.273 1.00 76.88 168 ALA A C 1
ATOM 1363 O O . ALA A 1 168 ? 12.969 -0.033 -0.051 1.00 76.88 168 ALA A O 1
ATOM 1364 N N . GLU A 1 169 ? 12.780 -2.216 -0.559 1.00 75.38 169 GLU A N 1
ATOM 1365 C CA . GLU A 1 169 ? 12.251 -2.035 -1.913 1.00 75.38 169 GLU A CA 1
ATOM 1366 C C . GLU A 1 169 ? 10.854 -1.404 -1.903 1.00 75.38 169 GLU A C 1
ATOM 1368 O O . GLU A 1 169 ? 10.599 -0.440 -2.628 1.00 75.38 169 GLU A O 1
ATOM 1373 N N . ALA A 1 170 ? 9.948 -1.903 -1.055 1.00 70.12 170 ALA A N 1
ATOM 1374 C CA . ALA A 1 170 ? 8.560 -1.447 -0.983 1.00 70.12 170 ALA A CA 1
ATOM 1375 C C . ALA A 1 170 ? 8.461 0.053 -0.688 1.00 70.12 170 ALA A C 1
ATOM 1377 O O . ALA A 1 170 ? 7.642 0.769 -1.273 1.00 70.12 170 ALA A O 1
ATOM 1378 N N . VAL A 1 171 ? 9.304 0.542 0.225 1.00 75.06 171 VAL A N 1
ATOM 1379 C CA . VAL A 1 171 ? 9.298 1.953 0.620 1.00 75.06 171 VAL A CA 1
ATOM 1380 C C . VAL A 1 171 ? 10.237 2.818 -0.203 1.00 75.06 171 VAL A C 1
ATOM 1382 O O . VAL A 1 171 ? 10.005 4.025 -0.240 1.00 75.06 171 VAL A O 1
ATOM 1385 N N . ALA A 1 172 ? 11.254 2.213 -0.830 1.00 67.81 172 ALA A N 1
ATOM 1386 C CA . ALA A 1 172 ? 12.472 2.837 -1.341 1.00 67.81 172 ALA A CA 1
ATOM 1387 C C . ALA A 1 172 ? 13.154 3.753 -0.308 1.00 67.81 172 ALA A C 1
ATOM 1389 O O . ALA A 1 172 ? 12.553 4.660 0.268 1.00 67.81 172 ALA A O 1
ATOM 1390 N N . LEU A 1 173 ? 14.445 3.550 -0.052 1.00 67.88 173 LEU A N 1
ATOM 1391 C CA . LEU A 1 173 ? 15.208 4.468 0.801 1.00 67.88 173 LEU A CA 1
ATOM 1392 C C . LEU A 1 173 ? 15.251 5.876 0.181 1.00 67.88 173 LEU A C 1
ATOM 1394 O O . LEU A 1 173 ? 15.162 6.029 -1.035 1.00 67.88 173 LEU A O 1
ATOM 1398 N N . ASP A 1 174 ? 15.377 6.909 1.022 1.00 71.44 174 ASP A N 1
ATOM 1399 C CA . ASP A 1 174 ? 15.409 8.309 0.574 1.00 71.44 174 ASP A CA 1
ATOM 1400 C C . ASP A 1 174 ? 16.527 8.539 -0.472 1.00 71.44 174 ASP A C 1
ATOM 1402 O O . ASP A 1 174 ? 17.713 8.516 -0.113 1.00 71.44 174 ASP A O 1
ATOM 1406 N N . PRO A 1 175 ? 16.184 8.803 -1.752 1.00 70.06 175 PRO A N 1
ATOM 1407 C CA . PRO A 1 175 ? 17.165 8.913 -2.834 1.00 70.06 175 PRO A CA 1
ATOM 1408 C C . PRO A 1 175 ? 18.148 10.071 -2.663 1.00 70.06 175 PRO A C 1
ATOM 1410 O O . PRO A 1 175 ? 19.218 10.091 -3.280 1.00 70.06 175 PRO A O 1
ATOM 1413 N N . ASP A 1 176 ? 17.807 11.062 -1.841 1.00 70.19 176 ASP A N 1
ATOM 1414 C CA . ASP A 1 176 ? 18.668 12.209 -1.573 1.00 70.19 176 ASP A CA 1
ATOM 1415 C C . ASP A 1 176 ? 19.701 11.942 -0.479 1.00 70.19 176 ASP A C 1
ATOM 1417 O O . ASP A 1 176 ? 20.711 12.643 -0.416 1.00 70.19 176 ASP A O 1
ATOM 1421 N N . VAL A 1 177 ? 19.493 10.899 0.326 1.00 72.06 177 VAL A N 1
ATOM 1422 C CA . VAL A 1 177 ? 20.383 10.510 1.430 1.00 72.06 177 VAL A CA 1
ATOM 1423 C C . VAL A 1 177 ? 21.258 9.309 1.058 1.00 72.06 177 VAL A C 1
ATOM 1425 O O . VAL A 1 177 ? 22.297 9.097 1.678 1.00 72.06 177 VAL A O 1
ATOM 1428 N N . LEU A 1 178 ? 20.870 8.546 0.032 1.00 76.75 178 LEU A N 1
ATOM 1429 C CA . LEU A 1 178 ? 21.645 7.418 -0.475 1.00 76.75 178 LEU A CA 1
ATOM 1430 C C . LEU A 1 178 ? 22.994 7.861 -1.061 1.00 76.75 178 LEU A C 1
ATOM 1432 O O . LEU A 1 178 ? 23.064 8.728 -1.942 1.00 76.75 178 LEU A O 1
ATOM 1436 N N . GLU A 1 179 ? 24.069 7.223 -0.589 1.00 78.75 179 GLU A N 1
ATOM 1437 C CA . GLU A 1 179 ? 25.405 7.371 -1.175 1.00 78.75 179 GLU A CA 1
ATOM 1438 C C . GLU A 1 179 ? 25.387 6.863 -2.620 1.00 78.75 179 GLU A C 1
ATOM 1440 O O . GLU A 1 179 ? 25.692 7.631 -3.543 1.00 78.75 179 GLU A O 1
ATOM 1445 N N . ASP A 1 180 ? 24.892 5.637 -2.805 1.00 85.44 180 ASP A N 1
ATOM 1446 C CA . ASP A 1 180 ? 24.637 5.022 -4.101 1.00 85.44 180 ASP A CA 1
ATOM 1447 C C . ASP A 1 180 ? 23.135 4.734 -4.308 1.00 85.44 180 ASP A C 1
ATOM 1449 O O . ASP A 1 180 ? 22.571 3.866 -3.641 1.00 85.44 180 ASP A O 1
ATOM 1453 N N . PRO A 1 181 ? 22.454 5.481 -5.197 1.00 89.75 181 PRO A N 1
ATOM 1454 C CA . PRO A 1 181 ? 21.061 5.236 -5.544 1.00 89.75 181 PRO A CA 1
ATOM 1455 C C . PRO A 1 181 ? 20.878 4.193 -6.654 1.00 89.75 181 PRO A C 1
ATOM 1457 O O . PRO A 1 181 ? 19.732 3.850 -6.925 1.00 89.75 181 PRO A O 1
ATOM 1460 N N . VAL A 1 182 ? 21.948 3.729 -7.315 1.00 92.44 182 VAL A N 1
ATOM 1461 C CA . VAL A 1 182 ? 21.846 2.803 -8.454 1.00 92.44 182 VAL A CA 1
ATOM 1462 C C . VAL A 1 182 ? 21.334 1.447 -7.993 1.00 92.44 182 VAL A C 1
ATOM 1464 O O . VAL A 1 182 ? 20.299 1.020 -8.489 1.00 92.44 182 VAL A O 1
ATOM 1467 N N . GLU A 1 183 ? 21.977 0.827 -7.003 1.00 89.31 183 GLU A N 1
ATOM 1468 C CA . GLU A 1 183 ? 21.593 -0.509 -6.525 1.00 89.31 183 GLU A CA 1
ATOM 1469 C C . GLU A 1 183 ? 20.116 -0.585 -6.083 1.00 89.31 183 GLU A C 1
ATOM 1471 O O . GLU A 1 183 ? 19.380 -1.426 -6.601 1.00 89.31 183 GLU A O 1
ATOM 1476 N N . PRO A 1 184 ? 19.591 0.342 -5.249 1.00 88.00 184 PRO A N 1
ATOM 1477 C CA . PRO A 1 184 ? 18.167 0.329 -4.911 1.00 88.00 184 PRO A CA 1
ATOM 1478 C C . PRO A 1 184 ? 17.251 0.548 -6.121 1.00 88.00 184 PRO A C 1
ATOM 1480 O O . PRO A 1 184 ? 16.126 0.051 -6.141 1.00 88.00 184 PRO A O 1
ATOM 1483 N N . ALA A 1 185 ? 17.693 1.315 -7.124 1.00 92.06 185 ALA A N 1
ATOM 1484 C CA . ALA A 1 185 ? 16.910 1.520 -8.338 1.00 92.06 185 ALA A CA 1
ATOM 1485 C C . ALA A 1 185 ? 16.853 0.255 -9.203 1.00 92.06 185 ALA A C 1
ATOM 1487 O O . ALA A 1 185 ? 15.817 0.015 -9.815 1.00 92.06 185 ALA A O 1
ATOM 1488 N N . LEU A 1 186 ? 17.914 -0.561 -9.226 1.00 93.00 186 LEU A N 1
ATOM 1489 C CA . LEU A 1 186 ? 17.907 -1.861 -9.900 1.00 93.00 186 LEU A CA 1
ATOM 1490 C C . LEU A 1 186 ? 16.891 -2.808 -9.253 1.00 93.00 186 LEU A C 1
ATOM 1492 O O . LEU A 1 186 ? 16.054 -3.348 -9.970 1.00 93.00 186 LEU A O 1
ATOM 1496 N N . GLY A 1 187 ? 16.865 -2.905 -7.918 1.00 89.69 187 GLY A N 1
ATOM 1497 C CA . GLY A 1 187 ? 15.848 -3.694 -7.206 1.00 89.69 187 GLY A CA 1
ATOM 1498 C C . GLY A 1 187 ? 14.416 -3.214 -7.486 1.00 89.69 187 GLY A C 1
ATOM 1499 O O . GLY A 1 187 ? 13.514 -4.009 -7.754 1.00 89.69 187 GLY A O 1
ATOM 1500 N N . VAL A 1 188 ? 14.194 -1.893 -7.544 1.00 90.81 188 VAL A N 1
ATOM 1501 C CA . VAL A 1 188 ? 12.894 -1.338 -7.966 1.00 90.81 188 VAL A CA 1
ATOM 1502 C C . VAL A 1 188 ? 12.561 -1.702 -9.415 1.00 90.81 188 VAL A C 1
ATOM 1504 O O . VAL A 1 188 ? 11.413 -2.040 -9.691 1.00 90.81 188 VAL A O 1
ATOM 1507 N N . ILE A 1 189 ? 13.523 -1.661 -10.341 1.00 93.19 189 ILE A N 1
ATOM 1508 C CA . ILE A 1 189 ? 13.309 -2.078 -11.736 1.00 93.19 189 ILE A CA 1
ATOM 1509 C C . ILE A 1 189 ? 12.925 -3.559 -11.799 1.00 93.19 189 ILE A C 1
ATOM 1511 O O . ILE A 1 189 ? 11.909 -3.880 -12.413 1.00 93.19 189 ILE A O 1
ATOM 1515 N N . GLU A 1 190 ? 13.672 -4.444 -11.132 1.00 91.50 190 GLU A N 1
ATOM 1516 C CA . GLU A 1 190 ? 13.366 -5.880 -11.060 1.00 91.50 190 GLU A CA 1
ATOM 1517 C C . GLU A 1 190 ? 11.947 -6.123 -10.555 1.00 91.50 190 GLU A C 1
ATOM 1519 O O . GLU A 1 190 ? 11.166 -6.872 -11.151 1.00 91.50 190 GLU A O 1
ATOM 1524 N N . ARG A 1 191 ? 11.582 -5.434 -9.474 1.00 88.62 191 ARG A N 1
ATOM 1525 C CA . ARG A 1 191 ? 10.248 -5.514 -8.899 1.00 88.62 191 ARG A CA 1
ATOM 1526 C C . ARG A 1 191 ? 9.174 -5.001 -9.849 1.00 88.62 191 ARG A C 1
ATOM 1528 O O . ARG A 1 191 ? 8.132 -5.644 -9.970 1.00 88.62 191 ARG A O 1
ATOM 1535 N N . VAL A 1 192 ? 9.402 -3.874 -10.524 1.00 89.62 192 VAL A N 1
ATOM 1536 C CA . VAL A 1 192 ? 8.445 -3.308 -11.483 1.00 89.62 192 VAL A CA 1
ATOM 1537 C C . VAL A 1 192 ? 8.223 -4.262 -12.649 1.00 89.62 192 VAL A C 1
ATOM 1539 O O . VAL A 1 192 ? 7.072 -4.543 -12.960 1.00 89.62 192 VAL A O 1
ATOM 1542 N N . VAL A 1 193 ? 9.281 -4.826 -13.231 1.00 88.25 193 VAL A N 1
ATOM 1543 C CA . VAL A 1 193 ? 9.167 -5.813 -14.319 1.00 88.25 193 VAL A CA 1
ATOM 1544 C C . VAL A 1 193 ? 8.401 -7.058 -13.854 1.00 88.25 193 VAL A C 1
ATOM 1546 O O . VAL A 1 193 ? 7.539 -7.575 -14.566 1.00 88.25 193 VAL A O 1
ATOM 1549 N N . ARG A 1 194 ? 8.663 -7.527 -12.627 1.00 86.81 194 ARG A N 1
ATOM 1550 C CA . ARG A 1 194 ? 8.012 -8.711 -12.045 1.00 86.81 194 ARG A CA 1
ATOM 1551 C C . ARG A 1 194 ? 6.530 -8.493 -11.715 1.00 86.81 194 ARG A C 1
ATOM 1553 O O . ARG A 1 194 ? 5.715 -9.378 -11.965 1.00 86.81 194 ARG A O 1
ATOM 1560 N N . GLU A 1 195 ? 6.178 -7.364 -11.104 1.00 82.06 195 GLU A N 1
ATOM 1561 C CA . GLU A 1 195 ? 4.832 -7.104 -10.559 1.00 82.06 195 GLU A CA 1
ATOM 1562 C C . GLU A 1 195 ? 3.941 -6.270 -11.498 1.00 82.06 195 GLU A C 1
ATOM 1564 O O . GLU A 1 195 ? 2.711 -6.375 -11.450 1.00 82.06 195 GLU A O 1
ATOM 1569 N N . TYR A 1 196 ? 4.542 -5.467 -12.376 1.00 83.25 196 TYR A N 1
ATOM 1570 C CA . TYR A 1 196 ? 3.876 -4.521 -13.275 1.00 83.25 196 TYR A CA 1
ATOM 1571 C C . TYR A 1 196 ? 4.431 -4.615 -14.713 1.00 83.25 196 TYR A C 1
ATOM 1573 O O . TYR A 1 196 ? 4.892 -3.610 -15.258 1.00 83.25 196 TYR A O 1
ATOM 1581 N N . PRO A 1 197 ? 4.383 -5.803 -15.347 1.00 80.56 197 PRO A N 1
ATOM 1582 C CA . PRO A 1 197 ? 4.983 -6.025 -16.661 1.00 80.56 197 PRO A CA 1
ATOM 1583 C C . PRO A 1 197 ? 4.363 -5.117 -17.727 1.00 80.56 197 PRO A C 1
ATOM 1585 O O . PRO A 1 197 ? 3.151 -5.143 -17.938 1.00 80.56 197 PRO A O 1
ATOM 1588 N N . GLY A 1 198 ? 5.196 -4.353 -18.421 1.00 83.50 198 GLY A N 1
ATOM 1589 C CA . GLY A 1 198 ? 4.830 -3.355 -19.422 1.00 83.50 198 GLY A CA 1
ATOM 1590 C C . GLY A 1 198 ? 4.815 -1.920 -18.890 1.00 83.50 198 GLY A C 1
ATOM 1591 O O . GLY A 1 198 ? 4.734 -0.992 -19.687 1.00 83.50 198 GLY A O 1
ATOM 1592 N N . ALA A 1 199 ? 4.920 -1.689 -17.576 1.00 87.56 199 ALA A N 1
ATOM 1593 C CA . ALA A 1 199 ? 4.883 -0.337 -17.018 1.00 87.56 199 ALA A CA 1
ATOM 1594 C C . ALA A 1 199 ? 6.056 0.550 -17.478 1.00 87.56 199 ALA A C 1
ATOM 1596 O O . ALA A 1 199 ? 5.861 1.733 -17.772 1.00 87.56 199 ALA A O 1
ATOM 1597 N N . LEU A 1 200 ? 7.270 -0.001 -17.554 1.00 90.12 200 LEU A N 1
ATOM 1598 C CA . LEU A 1 200 ? 8.453 0.713 -18.043 1.00 90.12 200 LEU A CA 1
ATOM 1599 C C . LEU A 1 200 ? 8.432 0.816 -19.571 1.00 90.12 200 LEU A C 1
ATOM 1601 O O . LEU A 1 200 ? 8.841 1.847 -20.114 1.00 90.12 200 LEU A O 1
ATOM 1605 N N . SER A 1 201 ? 7.923 -0.206 -20.264 1.00 88.62 201 SER A N 1
ATOM 1606 C CA . SER A 1 201 ? 7.676 -0.157 -21.707 1.00 88.62 201 SER A CA 1
ATOM 1607 C C . SER A 1 201 ? 6.702 0.964 -22.068 1.00 88.62 201 SER A C 1
ATOM 1609 O O . SER A 1 201 ? 7.023 1.790 -22.916 1.00 88.62 201 SER A O 1
ATOM 1611 N N . ASP A 1 202 ? 5.567 1.065 -21.384 1.00 84.69 202 ASP A N 1
ATOM 1612 C CA . ASP A 1 202 ? 4.550 2.085 -21.640 1.00 84.69 202 ASP A CA 1
ATOM 1613 C C . ASP A 1 202 ? 5.068 3.493 -21.328 1.00 84.69 202 ASP A C 1
ATOM 1615 O O . ASP A 1 202 ? 4.840 4.437 -22.087 1.00 84.69 202 ASP A O 1
ATOM 1619 N N . LYS A 1 203 ? 5.787 3.652 -20.208 1.00 89.25 203 LYS A N 1
ATOM 1620 C CA . LYS A 1 203 ? 6.236 4.968 -19.741 1.00 89.25 203 LYS A CA 1
ATOM 1621 C C . LYS A 1 203 ? 7.468 5.488 -20.481 1.00 89.25 203 LYS A C 1
ATOM 1623 O O . LYS A 1 203 ? 7.548 6.677 -20.785 1.00 89.25 203 LYS A O 1
ATOM 1628 N N . PHE A 1 204 ? 8.445 4.622 -20.737 1.00 89.00 204 PHE A N 1
ATOM 1629 C CA . PHE A 1 204 ? 9.762 5.012 -21.249 1.00 89.00 204 PHE A CA 1
ATOM 1630 C C . PHE A 1 204 ? 10.095 4.392 -22.616 1.00 89.00 204 PHE A C 1
ATOM 1632 O O . PHE A 1 204 ? 11.099 4.765 -23.232 1.00 89.00 204 PHE A O 1
ATOM 1639 N N . GLY A 1 205 ? 9.273 3.468 -23.124 1.00 86.75 205 GLY A N 1
ATOM 1640 C CA . GLY A 1 205 ? 9.486 2.772 -24.396 1.00 86.75 205 GLY A CA 1
ATOM 1641 C C . GLY A 1 205 ? 10.629 1.754 -24.362 1.00 86.75 205 GLY A C 1
ATOM 1642 O O . GLY A 1 205 ? 11.303 1.592 -25.381 1.00 86.75 205 GLY A O 1
ATOM 1643 N N . ILE A 1 206 ? 10.908 1.157 -23.200 1.00 88.25 206 ILE A N 1
ATOM 1644 C CA . ILE A 1 206 ? 12.040 0.244 -22.956 1.00 88.25 206 ILE A CA 1
ATOM 1645 C C . ILE A 1 206 ? 11.602 -1.210 -23.167 1.00 88.25 206 ILE A C 1
ATOM 1647 O O . ILE A 1 206 ? 10.452 -1.555 -22.901 1.00 88.25 206 ILE A O 1
ATOM 1651 N N . ASP A 1 207 ? 12.523 -2.063 -23.608 1.00 83.62 207 ASP A N 1
ATOM 1652 C CA . ASP A 1 207 ? 12.338 -3.516 -23.597 1.00 83.62 207 ASP A CA 1
ATOM 1653 C C . ASP A 1 207 ? 12.594 -4.071 -22.185 1.00 83.62 207 ASP A C 1
ATOM 1655 O O . ASP A 1 207 ? 13.720 -4.070 -21.691 1.00 83.62 207 ASP A O 1
ATOM 1659 N N . GLU A 1 208 ? 11.535 -4.528 -21.519 1.00 86.25 208 GLU A N 1
ATOM 1660 C CA . GLU A 1 208 ? 11.597 -5.072 -20.156 1.00 86.25 208 GLU A CA 1
ATOM 1661 C C . GLU A 1 208 ? 12.182 -6.490 -20.077 1.00 86.25 208 GLU A C 1
ATOM 1663 O O . GLU A 1 208 ? 12.384 -7.000 -18.979 1.00 86.25 208 GLU A O 1
ATOM 1668 N N . SER A 1 209 ? 12.471 -7.137 -21.213 1.00 86.62 209 SER A N 1
ATOM 1669 C CA . SER A 1 209 ? 13.147 -8.443 -21.223 1.00 86.62 209 SER A CA 1
ATOM 1670 C C . SER A 1 209 ? 14.653 -8.352 -20.946 1.00 86.62 209 SER A C 1
ATOM 1672 O O . SER A 1 209 ? 15.301 -9.376 -20.715 1.00 86.62 209 SER A O 1
ATOM 1674 N N . MET A 1 210 ? 15.210 -7.139 -20.973 1.00 87.06 210 MET A N 1
ATOM 1675 C CA . MET A 1 210 ? 16.614 -6.873 -20.674 1.00 87.06 210 MET A CA 1
ATOM 1676 C C . MET A 1 210 ? 16.907 -6.981 -19.174 1.00 87.06 210 MET A C 1
ATOM 1678 O O . MET A 1 210 ? 16.015 -6.882 -18.333 1.00 87.06 210 MET A O 1
ATOM 1682 N N . ASP A 1 211 ? 18.184 -7.136 -18.824 1.00 92.94 211 ASP A N 1
ATOM 1683 C CA . ASP A 1 211 ? 18.599 -7.065 -17.427 1.00 92.94 211 ASP A CA 1
ATOM 1684 C C . ASP A 1 211 ? 18.392 -5.644 -16.842 1.00 92.94 211 ASP A C 1
ATOM 1686 O O . ASP A 1 211 ? 18.427 -4.648 -17.578 1.00 92.94 211 ASP A O 1
ATOM 1690 N N . PRO A 1 212 ? 18.198 -5.515 -15.517 1.00 94.75 212 PRO A N 1
ATOM 1691 C CA . PRO A 1 212 ? 17.905 -4.237 -14.864 1.00 94.75 212 PRO A CA 1
ATOM 1692 C C . PRO A 1 212 ? 18.956 -3.148 -15.092 1.00 94.75 212 PRO A C 1
ATOM 1694 O O . PRO A 1 212 ? 18.601 -1.973 -15.224 1.00 94.75 212 PRO A O 1
ATOM 1697 N N . GLU A 1 213 ? 20.245 -3.503 -15.168 1.00 96.56 213 GLU A N 1
ATOM 1698 C CA . GLU A 1 213 ? 21.299 -2.520 -15.437 1.00 96.56 213 GLU A CA 1
ATOM 1699 C C . GLU A 1 213 ? 21.152 -1.933 -16.836 1.00 96.56 213 GLU A C 1
ATOM 1701 O O . GLU A 1 213 ? 21.313 -0.723 -17.034 1.00 96.56 213 GLU A O 1
ATOM 1706 N N . ARG A 1 214 ? 20.856 -2.784 -17.822 1.00 96.75 214 ARG A N 1
ATOM 1707 C CA . ARG A 1 214 ? 20.601 -2.349 -19.191 1.00 96.75 214 ARG A CA 1
ATOM 1708 C C . ARG A 1 214 ? 19.342 -1.492 -19.273 1.00 96.75 214 ARG A C 1
ATOM 1710 O O . ARG A 1 214 ? 19.400 -0.435 -19.897 1.00 96.75 214 ARG A O 1
ATOM 1717 N N . ILE A 1 215 ? 18.259 -1.878 -18.594 1.00 97.31 215 ILE A N 1
ATOM 1718 C CA . ILE A 1 215 ? 17.032 -1.069 -18.505 1.00 97.31 215 ILE A CA 1
ATOM 1719 C C . ILE A 1 215 ? 17.347 0.323 -17.941 1.00 97.31 215 ILE A C 1
ATOM 1721 O O . ILE A 1 215 ? 16.971 1.331 -18.542 1.00 97.31 215 ILE A O 1
ATOM 1725 N N . LEU A 1 216 ? 18.083 0.407 -16.826 1.00 97.62 216 LEU A N 1
ATOM 1726 C CA . LEU A 1 216 ? 18.456 1.688 -16.223 1.00 97.62 216 LEU A CA 1
ATOM 1727 C C . LEU A 1 216 ? 19.297 2.548 -17.177 1.00 97.62 216 LEU A C 1
ATOM 1729 O O . LEU A 1 216 ? 19.047 3.751 -17.290 1.00 97.62 216 LEU A O 1
ATOM 1733 N N . ARG A 1 217 ? 20.276 1.949 -17.869 1.00 97.56 217 ARG A N 1
ATOM 1734 C CA . ARG A 1 217 ? 21.112 2.642 -18.867 1.00 97.56 217 ARG A CA 1
ATOM 1735 C C . ARG A 1 217 ? 20.271 3.200 -20.012 1.00 97.56 217 ARG A C 1
ATOM 1737 O O . ARG A 1 217 ? 20.397 4.384 -20.312 1.00 97.56 217 ARG A O 1
ATOM 1744 N N . ASP A 1 218 ? 19.371 2.403 -20.577 1.00 97.31 218 ASP A N 1
ATOM 1745 C CA . ASP A 1 218 ? 18.502 2.825 -21.678 1.00 97.31 218 ASP A CA 1
ATOM 1746 C C . ASP A 1 218 ? 17.555 3.964 -21.259 1.00 97.31 218 ASP A C 1
ATOM 1748 O O . ASP A 1 218 ? 17.389 4.939 -21.998 1.00 97.31 218 ASP A O 1
ATOM 1752 N N . ILE A 1 219 ? 16.975 3.899 -20.052 1.00 97.12 219 ILE A N 1
ATOM 1753 C CA . ILE A 1 219 ? 16.178 5.007 -19.497 1.00 97.12 219 ILE A CA 1
ATOM 1754 C C . ILE A 1 219 ? 17.057 6.258 -19.358 1.00 97.12 219 ILE A C 1
ATOM 1756 O O . ILE A 1 219 ? 16.644 7.357 -19.732 1.00 97.12 219 ILE A O 1
ATOM 1760 N N . SER A 1 220 ? 18.282 6.101 -18.856 1.00 97.69 220 SER A N 1
ATOM 1761 C CA . SER A 1 220 ? 19.229 7.202 -18.667 1.00 97.69 220 SER A CA 1
ATOM 1762 C C . SER A 1 220 ? 19.576 7.905 -19.981 1.00 97.69 220 SER A C 1
ATOM 1764 O O . SER A 1 220 ? 19.546 9.136 -20.046 1.00 97.69 220 SER A O 1
ATOM 1766 N N . GLU A 1 221 ? 19.851 7.131 -21.033 1.00 96.31 221 GLU A N 1
ATOM 1767 C CA . GLU A 1 221 ? 20.148 7.629 -22.378 1.00 96.31 221 GLU A CA 1
ATOM 1768 C C . GLU A 1 221 ? 18.954 8.385 -22.969 1.00 96.31 221 GLU A C 1
ATOM 1770 O O . GLU A 1 221 ? 19.110 9.511 -23.446 1.00 96.31 221 GLU A O 1
ATOM 1775 N N . ARG A 1 222 ? 17.742 7.827 -22.864 1.00 95.38 222 ARG A N 1
ATOM 1776 C CA . ARG A 1 222 ? 16.513 8.466 -23.369 1.00 95.38 222 ARG A CA 1
ATOM 1777 C C . ARG A 1 222 ? 16.172 9.764 -22.650 1.00 95.38 222 ARG A C 1
ATOM 1779 O O . ARG A 1 222 ? 15.701 10.708 -23.278 1.00 95.38 222 ARG A O 1
ATOM 1786 N N . LEU A 1 223 ? 16.410 9.822 -21.341 1.00 95.06 223 LEU A N 1
ATOM 1787 C CA . LEU A 1 223 ? 16.183 11.026 -20.541 1.00 95.06 223 LEU A CA 1
ATOM 1788 C C . LEU A 1 223 ? 17.319 12.054 -20.666 1.00 95.06 223 LEU A C 1
ATOM 1790 O O . LEU A 1 223 ? 17.168 13.174 -20.169 1.00 95.06 223 LEU A O 1
ATOM 1794 N N . GLY A 1 224 ? 18.452 11.692 -21.282 1.00 96.12 224 GLY A N 1
ATOM 1795 C CA . GLY A 1 224 ? 19.646 12.535 -21.356 1.00 96.12 224 GLY A CA 1
ATOM 1796 C C . GLY A 1 224 ? 20.232 12.853 -19.976 1.00 96.12 224 GLY A C 1
ATOM 1797 O O . GLY A 1 224 ? 20.675 13.977 -19.732 1.00 96.12 224 GLY A O 1
ATOM 1798 N N . LYS A 1 225 ? 20.168 11.898 -19.042 1.00 96.06 225 LYS A N 1
ATOM 1799 C CA . LYS A 1 225 ? 20.631 12.039 -17.652 1.00 96.06 225 LYS A CA 1
ATOM 1800 C C . LYS A 1 225 ? 21.739 11.034 -17.362 1.00 96.06 225 LYS A C 1
ATOM 1802 O O . LYS A 1 225 ? 21.862 10.025 -18.050 1.00 96.06 225 LYS A O 1
ATOM 1807 N N . ASP A 1 226 ? 22.548 11.301 -16.343 1.00 96.31 226 ASP A N 1
ATOM 1808 C CA . ASP A 1 226 ? 23.482 10.305 -15.815 1.00 96.31 226 ASP A CA 1
ATOM 1809 C C . ASP A 1 226 ? 22.744 9.244 -14.977 1.00 96.31 226 ASP A C 1
ATOM 1811 O O . ASP A 1 226 ? 21.656 9.500 -14.451 1.00 96.31 226 ASP A O 1
ATOM 1815 N N . LEU A 1 227 ? 23.359 8.066 -14.819 1.00 95.06 227 LEU A N 1
ATOM 1816 C CA . LEU A 1 227 ? 22.747 6.918 -14.138 1.00 95.06 227 LEU A CA 1
ATOM 1817 C C . LEU A 1 227 ? 22.294 7.240 -12.716 1.00 95.06 227 LEU A C 1
ATOM 1819 O O . LEU A 1 227 ? 21.238 6.784 -12.289 1.00 95.06 227 LEU A O 1
ATOM 1823 N N . ARG A 1 228 ? 23.065 8.050 -11.986 1.00 94.19 228 ARG A N 1
ATOM 1824 C CA . ARG A 1 228 ? 22.760 8.390 -10.596 1.00 94.19 228 ARG A CA 1
ATOM 1825 C C . ARG A 1 228 ? 21.514 9.266 -10.522 1.00 94.19 228 ARG A C 1
ATOM 1827 O O . ARG A 1 228 ? 20.642 9.033 -9.688 1.00 94.19 228 ARG A O 1
ATOM 1834 N N . THR A 1 229 ? 21.417 10.266 -11.393 1.00 94.62 229 THR A N 1
ATOM 1835 C CA . THR A 1 229 ? 20.238 11.133 -11.497 1.00 94.62 229 THR A CA 1
ATOM 1836 C C . THR A 1 229 ? 19.003 10.345 -11.940 1.00 94.62 229 THR A C 1
ATOM 1838 O O . THR A 1 229 ? 17.928 10.533 -11.368 1.00 94.62 229 THR A O 1
ATOM 1841 N N . THR A 1 230 ? 19.154 9.444 -12.911 1.00 96.00 230 THR A N 1
ATOM 1842 C CA . THR A 1 230 ? 18.079 8.560 -13.388 1.00 96.00 230 THR A CA 1
ATOM 1843 C C . THR A 1 230 ? 17.597 7.617 -12.288 1.00 96.00 230 THR A C 1
ATOM 1845 O O . THR A 1 230 ? 16.400 7.548 -12.030 1.00 96.00 230 THR A O 1
ATOM 1848 N N . ALA A 1 231 ? 18.512 6.972 -11.566 1.00 94.69 231 ALA A N 1
ATOM 1849 C CA . ALA A 1 231 ? 18.188 6.095 -10.447 1.00 94.69 231 ALA A CA 1
ATOM 1850 C C . ALA A 1 231 ? 17.381 6.829 -9.364 1.00 94.69 231 ALA A C 1
ATOM 1852 O O . ALA A 1 231 ? 16.318 6.371 -8.948 1.00 94.69 231 ALA A O 1
ATOM 1853 N N . LYS A 1 232 ? 17.810 8.039 -8.974 1.00 92.44 232 LYS A N 1
ATOM 1854 C CA . LYS A 1 232 ? 17.053 8.873 -8.023 1.00 92.44 232 LYS A CA 1
ATOM 1855 C C . LYS A 1 232 ? 15.664 9.245 -8.531 1.00 92.44 232 LYS A C 1
ATOM 1857 O O . LYS A 1 232 ? 14.738 9.343 -7.730 1.00 92.44 232 LYS A O 1
ATOM 1862 N N . LEU A 1 233 ? 15.524 9.504 -9.831 1.00 93.25 233 LEU A N 1
ATOM 1863 C CA . LEU A 1 233 ? 14.233 9.797 -10.447 1.00 93.25 233 LEU A CA 1
ATOM 1864 C C . LEU A 1 233 ? 13.304 8.586 -10.331 1.00 93.25 233 LEU A C 1
ATOM 1866 O O . LEU A 1 233 ? 12.216 8.736 -9.788 1.00 93.25 233 LEU A O 1
ATOM 1870 N N . LEU A 1 234 ? 13.755 7.399 -10.741 1.00 93.31 234 LEU A N 1
ATOM 1871 C CA . LEU A 1 234 ? 12.947 6.177 -10.681 1.00 93.31 234 LEU A CA 1
ATOM 1872 C C . LEU A 1 234 ? 12.530 5.831 -9.250 1.00 93.31 234 LEU A C 1
ATOM 1874 O O . LEU A 1 234 ? 11.365 5.531 -9.008 1.00 93.31 234 LEU A O 1
ATOM 1878 N N . LEU A 1 235 ? 13.442 5.959 -8.281 1.00 91.12 235 LEU A N 1
ATOM 1879 C CA . LEU A 1 235 ? 13.113 5.748 -6.871 1.00 91.12 235 LEU A CA 1
ATOM 1880 C C . LEU A 1 235 ? 12.037 6.727 -6.376 1.00 91.12 235 LEU A C 1
ATOM 1882 O O . LEU A 1 235 ? 11.124 6.326 -5.658 1.00 91.12 235 LEU A O 1
ATOM 1886 N N . ARG A 1 236 ? 12.096 8.008 -6.766 1.00 89.56 236 ARG A N 1
ATOM 1887 C CA . ARG A 1 236 ? 11.054 8.989 -6.403 1.00 89.56 236 ARG A CA 1
ATOM 1888 C C . ARG A 1 236 ? 9.707 8.643 -7.029 1.00 89.56 236 ARG A C 1
ATOM 1890 O O . ARG A 1 236 ? 8.703 8.645 -6.321 1.00 89.56 236 ARG A O 1
ATOM 1897 N N . GLU A 1 237 ? 9.704 8.306 -8.314 1.00 90.88 237 GLU A N 1
ATOM 1898 C CA . GLU A 1 237 ? 8.486 7.929 -9.034 1.00 90.88 237 GLU A CA 1
ATOM 1899 C C . GLU A 1 237 ? 7.875 6.620 -8.504 1.00 90.88 237 GLU A C 1
ATOM 1901 O O . GLU A 1 237 ? 6.662 6.414 -8.530 1.00 90.88 237 GLU A O 1
ATOM 1906 N N . TRP A 1 238 ? 8.700 5.715 -7.979 1.00 90.19 238 TRP A N 1
ATOM 1907 C CA . TRP A 1 238 ? 8.231 4.520 -7.285 1.00 90.19 238 TRP A CA 1
ATOM 1908 C C . TRP A 1 238 ? 7.542 4.851 -5.955 1.00 90.19 238 TRP A C 1
ATOM 1910 O O . TRP A 1 238 ? 6.463 4.321 -5.645 1.00 90.19 238 TRP A O 1
ATOM 1920 N N . VAL A 1 239 ? 8.144 5.759 -5.178 1.00 86.00 239 VAL A N 1
ATOM 1921 C CA . VAL A 1 239 ? 7.605 6.231 -3.896 1.00 86.00 239 VAL A CA 1
ATOM 1922 C C . VAL A 1 239 ? 6.264 6.930 -4.082 1.00 86.00 239 VAL A C 1
ATOM 1924 O O . VAL A 1 239 ? 5.331 6.650 -3.323 1.00 86.00 239 VAL A O 1
ATOM 1927 N N . ASP A 1 240 ? 6.155 7.837 -5.052 1.00 83.88 240 ASP A N 1
ATOM 1928 C CA . ASP A 1 240 ? 4.922 8.589 -5.307 1.00 83.88 240 ASP A CA 1
ATOM 1929 C C . ASP A 1 240 ? 3.887 7.816 -6.145 1.00 83.88 240 ASP A C 1
ATOM 1931 O O . ASP A 1 240 ? 2.719 8.206 -6.181 1.00 83.88 240 ASP A O 1
ATOM 1935 N N . GLY A 1 241 ? 4.294 6.687 -6.732 1.00 85.31 241 GLY A N 1
ATOM 1936 C CA . GLY A 1 241 ? 3.449 5.782 -7.503 1.00 85.31 241 GLY A CA 1
ATOM 1937 C C . GLY A 1 241 ? 3.361 6.104 -8.994 1.00 85.31 241 GLY A C 1
ATOM 1938 O O . GLY A 1 241 ? 2.815 5.284 -9.734 1.00 85.31 241 GLY A O 1
ATOM 1939 N N . SER A 1 242 ? 3.921 7.229 -9.447 1.00 88.06 242 SER A N 1
ATOM 1940 C CA . SER A 1 242 ? 3.890 7.666 -10.849 1.00 88.06 242 SER A CA 1
ATOM 1941 C C . SER A 1 242 ? 4.685 6.757 -11.787 1.00 88.06 242 SER A C 1
ATOM 1943 O O . SER A 1 242 ? 4.470 6.791 -13.000 1.00 88.06 242 SER A O 1
ATOM 1945 N N . LEU A 1 243 ? 5.592 5.921 -11.267 1.00 87.44 243 LEU A N 1
ATOM 1946 C CA . LEU A 1 243 ? 6.355 4.964 -12.077 1.00 87.44 243 LEU A CA 1
ATOM 1947 C C . LEU A 1 243 ? 5.451 3.923 -12.753 1.00 87.44 243 LEU A C 1
ATOM 1949 O O . LEU A 1 243 ? 5.726 3.509 -13.872 1.00 87.44 243 LEU A O 1
ATOM 1953 N N . VAL A 1 244 ? 4.352 3.542 -12.095 1.00 83.12 244 VAL A N 1
ATOM 1954 C CA . VAL A 1 244 ? 3.419 2.496 -12.556 1.00 83.12 244 VAL A CA 1
ATOM 1955 C C . VAL A 1 244 ? 1.984 3.015 -12.716 1.00 83.12 244 VAL A C 1
ATOM 1957 O O . VAL A 1 244 ? 1.041 2.235 -12.820 1.00 83.12 244 VAL A O 1
ATOM 1960 N N . GLU A 1 245 ? 1.789 4.335 -12.709 1.00 77.06 245 GLU A N 1
ATOM 1961 C CA . GLU A 1 245 ? 0.465 4.971 -12.745 1.00 77.06 245 GLU A CA 1
ATOM 1962 C C . GLU A 1 245 ? -0.280 4.675 -14.049 1.00 77.06 245 GLU A C 1
ATOM 1964 O O . GLU A 1 245 ? -1.414 4.208 -14.002 1.00 77.06 245 GLU A O 1
ATOM 1969 N N . ILE A 1 246 ? 0.380 4.844 -15.202 1.00 60.81 246 ILE A N 1
ATOM 1970 C CA . ILE A 1 246 ? -0.192 4.507 -16.517 1.00 60.81 246 ILE A CA 1
ATOM 1971 C C . ILE A 1 246 ? -0.613 3.037 -16.543 1.00 60.81 246 ILE A C 1
ATOM 1973 O O . ILE A 1 246 ? -1.742 2.729 -16.908 1.00 60.81 246 ILE A O 1
ATOM 1977 N N . TYR A 1 247 ? 0.252 2.139 -16.067 1.00 57.22 247 TYR A N 1
ATOM 1978 C CA . TYR A 1 247 ? -0.045 0.712 -16.001 1.00 57.22 247 TYR A CA 1
ATOM 1979 C C . TYR A 1 247 ? -1.271 0.410 -15.127 1.00 57.22 247 TYR A C 1
ATOM 1981 O O . TYR A 1 247 ? -2.082 -0.448 -15.473 1.00 57.22 247 TYR A O 1
ATOM 1989 N N . ARG A 1 248 ? -1.456 1.133 -14.015 1.00 58.06 248 ARG A N 1
ATOM 1990 C CA . ARG A 1 248 ? -2.638 0.999 -13.151 1.00 58.06 248 ARG A CA 1
ATOM 1991 C C . ARG A 1 248 ? -3.904 1.531 -13.792 1.00 58.06 248 ARG A C 1
ATOM 1993 O O . ARG A 1 248 ? -4.925 0.879 -13.631 1.00 58.06 248 ARG A O 1
ATOM 2000 N N . THR A 1 249 ? -3.846 2.648 -14.510 1.00 52.31 249 THR A N 1
ATOM 2001 C CA . THR A 1 249 ? -4.997 3.182 -15.250 1.00 52.31 249 THR A CA 1
ATOM 2002 C C . THR A 1 249 ? -5.367 2.245 -16.387 1.00 52.31 249 THR A C 1
ATOM 2004 O O . THR A 1 249 ? -6.494 1.784 -16.421 1.00 52.31 249 THR A O 1
ATOM 2007 N N . THR A 1 250 ? -4.411 1.809 -17.211 1.00 48.28 250 THR A N 1
ATOM 2008 C CA . THR A 1 250 ? -4.656 0.829 -18.278 1.00 48.28 250 THR A CA 1
ATOM 2009 C C . THR A 1 250 ? -5.177 -0.492 -17.719 1.00 48.28 250 THR A C 1
ATOM 2011 O O . THR A 1 250 ? -6.070 -1.082 -18.303 1.00 48.28 250 THR A O 1
ATOM 2014 N N . ARG A 1 251 ? -4.685 -0.976 -16.570 1.00 50.22 251 ARG A N 1
ATOM 2015 C CA . ARG A 1 251 ? -5.215 -2.187 -15.914 1.00 50.22 251 ARG A CA 1
ATOM 2016 C C . ARG A 1 251 ? -6.537 -1.962 -15.188 1.00 50.22 251 ARG A C 1
ATOM 2018 O O . ARG A 1 251 ? -7.268 -2.933 -15.056 1.00 50.22 251 ARG A O 1
ATOM 2025 N N . ALA A 1 252 ? -6.837 -0.763 -14.697 1.00 44.56 252 ALA A N 1
ATOM 2026 C CA . ALA A 1 252 ? -8.125 -0.407 -14.103 1.00 44.56 252 ALA A CA 1
ATOM 2027 C C . ALA A 1 252 ? -9.182 -0.255 -15.197 1.00 44.56 252 ALA A C 1
ATOM 2029 O O . ALA A 1 252 ? -10.244 -0.846 -15.077 1.00 44.56 252 ALA A O 1
ATOM 2030 N N . ASP A 1 253 ? -8.828 0.382 -16.309 1.00 35.12 253 ASP A N 1
ATOM 2031 C CA . ASP A 1 253 ? -9.611 0.453 -17.533 1.00 35.12 253 ASP A CA 1
ATOM 2032 C C . ASP A 1 253 ? -9.750 -0.935 -18.134 1.00 35.12 253 ASP A C 1
ATOM 2034 O O . ASP A 1 253 ? -10.851 -1.311 -18.463 1.00 35.12 253 ASP A O 1
ATOM 2038 N N . LEU A 1 254 ? -8.715 -1.776 -18.196 1.00 38.50 254 LEU A N 1
ATOM 2039 C CA . LEU A 1 254 ? -8.851 -3.190 -18.571 1.00 38.50 254 LEU A CA 1
ATOM 2040 C C . LEU A 1 254 ? -9.580 -4.001 -17.493 1.00 38.50 254 LEU A C 1
ATOM 2042 O O . LEU A 1 254 ? -10.125 -5.044 -17.812 1.00 38.50 254 LEU A O 1
ATOM 2046 N N . ALA A 1 255 ? -9.636 -3.579 -16.230 1.00 40.41 255 ALA A N 1
ATOM 2047 C CA . ALA A 1 255 ? -10.439 -4.235 -15.196 1.00 40.41 255 ALA A CA 1
ATOM 2048 C C . ALA A 1 255 ? -11.924 -3.857 -15.328 1.00 40.41 255 ALA A C 1
ATOM 2050 O O . ALA A 1 255 ? -12.760 -4.734 -15.128 1.00 40.41 255 ALA A O 1
ATOM 2051 N N . GLU A 1 256 ? -12.226 -2.625 -15.745 1.00 35.50 256 GLU A N 1
ATOM 2052 C CA . GLU A 1 256 ? -13.552 -2.113 -16.120 1.00 35.50 256 GLU A CA 1
ATOM 2053 C C . GLU A 1 256 ? -13.969 -2.566 -17.537 1.00 35.50 256 GLU A C 1
ATOM 2055 O O . GLU A 1 256 ? -15.132 -2.842 -17.789 1.00 35.50 256 GLU A O 1
ATOM 2060 N N . THR A 1 257 ? -13.022 -2.775 -18.454 1.00 33.88 257 THR A N 1
ATOM 2061 C CA . THR A 1 257 ? -13.234 -3.215 -19.848 1.00 33.88 257 THR A CA 1
ATOM 2062 C C . THR A 1 257 ? -13.151 -4.745 -19.972 1.00 33.88 257 THR A C 1
ATOM 2064 O O . THR A 1 257 ? -13.790 -5.331 -20.839 1.00 33.88 257 THR A O 1
ATOM 2067 N N . SER A 1 258 ? -12.503 -5.452 -19.029 1.00 40.03 258 SER A N 1
ATOM 2068 C CA . SER A 1 258 ? -12.649 -6.915 -18.840 1.00 40.03 258 SER A CA 1
ATOM 2069 C C . SER A 1 258 ? -14.022 -7.309 -18.280 1.00 40.03 258 SER A C 1
ATOM 2071 O O . SER A 1 258 ? -14.267 -8.488 -17.980 1.00 40.03 258 SER A O 1
ATOM 2073 N N . GLU A 1 259 ? -14.932 -6.342 -18.142 1.00 42.47 259 GLU A N 1
ATOM 2074 C CA . GLU A 1 259 ? -16.366 -6.591 -18.053 1.00 42.47 259 GLU A CA 1
ATOM 2075 C C . GLU A 1 259 ? -16.976 -7.040 -19.403 1.00 42.47 259 GLU A C 1
ATOM 2077 O O . GLU A 1 259 ? -18.102 -7.536 -19.387 1.00 42.47 259 GLU A O 1
ATOM 2082 N N . LEU A 1 260 ? -16.248 -7.011 -20.538 1.00 41.72 260 LEU A N 1
ATOM 2083 C CA . LEU A 1 260 ? -16.785 -7.360 -21.869 1.00 41.72 260 LEU A CA 1
ATOM 2084 C C . LEU A 1 260 ? -15.845 -8.168 -22.803 1.00 41.72 260 LEU A C 1
ATOM 2086 O O . LEU A 1 260 ? -15.781 -7.902 -23.996 1.00 41.72 260 LEU A O 1
ATOM 2090 N N . GLU A 1 261 ? -15.198 -9.235 -22.323 1.00 46.22 261 GLU A N 1
ATOM 2091 C CA . GLU A 1 261 ? -14.799 -10.349 -23.217 1.00 46.22 261 GLU A CA 1
ATOM 2092 C C . GLU A 1 261 ? -15.472 -11.650 -22.772 1.00 46.22 261 GLU A C 1
ATOM 2094 O O . GLU A 1 261 ? -14.862 -12.594 -22.269 1.00 46.22 261 GLU A O 1
ATOM 2099 N N . VAL A 1 262 ? -16.797 -11.660 -22.907 1.00 57.28 262 VAL A N 1
ATOM 2100 C CA . VAL A 1 262 ? -17.589 -12.888 -22.904 1.00 57.28 262 VAL A CA 1
ATOM 2101 C C . VAL A 1 262 ? -17.395 -13.552 -24.268 1.00 57.28 262 VAL A C 1
ATOM 2103 O O . VAL A 1 262 ? -17.764 -12.978 -25.289 1.00 57.28 262 VAL A O 1
ATOM 2106 N N . GLY A 1 263 ? -16.790 -14.741 -24.303 1.00 62.53 263 GLY A N 1
ATOM 2107 C CA . GLY A 1 263 ? -16.525 -15.447 -25.557 1.00 62.53 263 GLY A CA 1
ATOM 2108 C C . GLY A 1 263 ? -15.638 -16.683 -25.399 1.00 62.53 263 GLY A C 1
ATOM 2109 O O . GLY A 1 263 ? -14.988 -16.877 -24.372 1.00 62.53 263 GLY A O 1
ATOM 2110 N N . GLY A 1 264 ? -15.623 -17.531 -26.430 1.00 81.31 264 GLY A N 1
ATOM 2111 C CA . GLY A 1 264 ? -14.840 -18.772 -26.471 1.00 81.31 264 GLY A CA 1
ATOM 2112 C C . GLY A 1 264 ? -15.559 -20.001 -25.898 1.00 81.31 264 GLY A C 1
ATOM 2113 O O . GLY A 1 264 ? -16.772 -20.003 -25.681 1.00 81.31 264 GLY A O 1
ATOM 2114 N N . THR A 1 265 ? -14.800 -21.077 -25.671 1.00 87.94 265 THR A N 1
ATOM 2115 C CA . THR A 1 265 ? -15.317 -22.370 -25.184 1.00 87.94 265 THR A CA 1
ATOM 2116 C C . THR A 1 265 ? -15.928 -22.268 -23.789 1.00 87.94 265 THR A C 1
ATOM 2118 O O . THR A 1 265 ? -16.953 -22.891 -23.526 1.00 87.94 265 THR A O 1
ATOM 2121 N N . ALA A 1 266 ? -15.368 -21.433 -22.911 1.00 89.38 266 ALA A N 1
ATOM 2122 C CA . ALA A 1 266 ? -15.891 -21.233 -21.563 1.00 89.38 266 ALA A CA 1
ATOM 2123 C C . ALA A 1 266 ? -17.323 -20.678 -21.553 1.00 89.38 266 ALA A C 1
ATOM 2125 O O . ALA A 1 266 ? -18.144 -21.142 -20.765 1.00 89.38 266 ALA A O 1
ATOM 2126 N N . GLN A 1 267 ? -17.638 -19.709 -22.420 1.00 92.44 267 GLN A N 1
ATOM 2127 C CA . GLN A 1 267 ? -18.987 -19.144 -22.491 1.00 92.44 267 GLN A CA 1
ATOM 2128 C C . GLN A 1 267 ? -19.998 -20.168 -23.007 1.00 92.44 267 GLN A C 1
ATOM 2130 O O . GLN A 1 267 ? -21.056 -20.329 -22.404 1.00 92.44 267 GLN A O 1
ATOM 2135 N N . ARG A 1 268 ? -19.639 -20.917 -24.057 1.00 92.81 268 ARG A N 1
ATOM 2136 C CA . ARG A 1 268 ? -20.490 -21.978 -24.610 1.00 92.81 268 ARG A CA 1
ATOM 2137 C C . ARG A 1 268 ? -20.832 -23.040 -23.560 1.00 92.81 268 ARG A C 1
ATOM 2139 O O . ARG A 1 268 ? -21.997 -23.380 -23.402 1.00 92.81 268 ARG A O 1
ATOM 2146 N N . LEU A 1 269 ? -19.839 -23.494 -22.791 1.00 93.75 269 LEU A N 1
ATOM 2147 C CA . LEU A 1 269 ? -20.045 -24.464 -21.709 1.00 93.75 269 LEU A CA 1
ATOM 2148 C C . LEU A 1 269 ? -20.994 -23.940 -20.629 1.00 93.75 269 LEU A C 1
ATOM 2150 O O . LEU A 1 269 ? -21.814 -24.696 -20.110 1.00 93.75 269 LEU A O 1
ATOM 2154 N N . VAL A 1 270 ? -20.886 -22.656 -20.278 1.00 93.75 270 VAL A N 1
ATOM 2155 C CA . VAL A 1 270 ? -21.791 -22.032 -19.306 1.00 93.75 270 VAL A CA 1
ATOM 2156 C C . VAL A 1 270 ? -23.220 -21.984 -19.844 1.00 93.75 270 VAL A C 1
ATOM 2158 O O . VAL A 1 270 ? -24.138 -22.378 -19.131 1.00 93.75 270 VAL A O 1
ATOM 2161 N N . GLU A 1 271 ? -23.416 -21.567 -21.093 1.00 93.75 271 GLU A N 1
ATOM 2162 C CA . GLU A 1 271 ? -24.737 -21.521 -21.731 1.00 93.75 271 GLU A CA 1
ATOM 2163 C C . GLU A 1 271 ? -25.381 -22.909 -21.847 1.00 93.75 271 GLU A C 1
ATOM 2165 O O . GLU A 1 271 ? -26.555 -23.071 -21.518 1.00 93.75 271 GLU A O 1
ATOM 2170 N N . GLU A 1 272 ? -24.614 -23.922 -22.255 1.00 95.19 272 GLU A N 1
ATOM 2171 C CA . GLU A 1 272 ? -25.078 -25.313 -22.329 1.00 95.19 272 GLU A CA 1
ATOM 2172 C C . GLU A 1 272 ? -25.421 -25.875 -20.947 1.00 95.19 272 GLU A C 1
ATOM 2174 O O . GLU A 1 272 ? -26.461 -26.509 -20.782 1.00 95.19 272 GLU A O 1
ATOM 2179 N N . THR A 1 273 ? -24.599 -25.580 -19.936 1.00 95.56 273 THR A N 1
ATOM 2180 C CA . THR A 1 273 ? -24.859 -25.998 -18.551 1.00 95.56 273 THR A CA 1
ATOM 2181 C C . THR A 1 273 ? -26.162 -25.409 -18.033 1.00 95.56 273 THR A C 1
ATOM 2183 O O . THR A 1 273 ? -26.961 -26.119 -17.432 1.00 95.56 273 THR A O 1
ATOM 2186 N N . LEU A 1 274 ? -26.389 -24.114 -18.257 1.00 93.94 274 LEU A N 1
ATOM 2187 C CA . LEU A 1 274 ? -27.602 -23.439 -17.803 1.00 93.94 274 LEU A CA 1
ATOM 2188 C C . LEU A 1 274 ? -28.845 -23.964 -18.526 1.00 93.94 274 LEU A C 1
ATOM 2190 O O . LEU A 1 274 ? -29.852 -24.209 -17.868 1.00 93.94 274 LEU A O 1
ATOM 2194 N N . ARG A 1 275 ? -28.756 -24.208 -19.840 1.00 93.81 275 ARG A N 1
ATOM 2195 C CA . ARG A 1 275 ? -29.846 -24.819 -20.612 1.00 93.81 275 ARG A CA 1
ATOM 2196 C C . ARG A 1 275 ? -30.197 -26.210 -20.086 1.00 93.81 275 ARG A C 1
ATOM 2198 O O . ARG A 1 275 ? -31.365 -26.500 -19.872 1.00 93.81 275 ARG A O 1
ATOM 2205 N N . GLU A 1 276 ? -29.199 -27.054 -19.826 1.00 94.69 276 GLU A N 1
ATOM 2206 C CA . GLU A 1 276 ? -29.455 -28.399 -19.304 1.00 94.69 276 GLU A CA 1
ATOM 2207 C C . GLU A 1 276 ? -30.065 -28.357 -17.895 1.00 94.69 276 GLU A C 1
ATOM 2209 O O . GLU A 1 276 ? -30.972 -29.126 -17.601 1.00 94.69 276 GLU A O 1
ATOM 2214 N N . ILE A 1 277 ? -29.627 -27.431 -17.034 1.00 91.94 277 ILE A N 1
ATOM 2215 C CA . ILE A 1 277 ? -30.242 -27.223 -15.714 1.00 91.94 277 ILE A CA 1
ATOM 2216 C C . ILE A 1 277 ? -31.719 -26.837 -15.859 1.00 91.94 277 ILE A C 1
ATOM 2218 O O . ILE A 1 277 ? -32.553 -27.386 -15.146 1.00 91.94 277 ILE A O 1
ATOM 2222 N N . GLU A 1 278 ? -32.049 -25.920 -16.768 1.00 90.31 278 GLU A N 1
ATOM 2223 C CA . GLU A 1 278 ? -33.433 -25.508 -17.028 1.00 90.31 278 GLU A CA 1
ATOM 2224 C C . GLU A 1 278 ? -34.309 -26.673 -17.527 1.00 90.31 278 GLU A C 1
ATOM 2226 O O . GLU A 1 278 ? -35.478 -26.757 -17.162 1.00 90.31 278 GLU A O 1
ATOM 2231 N N . GLU A 1 279 ? -33.743 -27.611 -18.292 1.00 89.75 279 GLU A N 1
ATOM 2232 C CA . GLU A 1 279 ? -34.459 -28.788 -18.800 1.00 89.75 279 GLU A CA 1
ATOM 2233 C C . GLU A 1 279 ? -34.661 -29.896 -17.750 1.00 89.75 279 GLU A C 1
ATOM 2235 O O . GLU A 1 279 ? -35.698 -30.564 -17.752 1.00 89.75 279 GLU A O 1
ATOM 2240 N N . VAL A 1 280 ? -33.680 -30.136 -16.869 1.00 86.50 280 VAL A N 1
ATOM 2241 C CA . VAL A 1 280 ? -33.687 -31.305 -15.961 1.00 86.50 280 VAL A CA 1
ATOM 2242 C C . VAL A 1 280 ? -34.179 -31.003 -14.547 1.00 86.50 280 VAL A C 1
ATOM 2244 O O . VAL A 1 280 ? -34.473 -31.938 -13.797 1.00 86.50 280 VAL A O 1
ATOM 2247 N N . VAL A 1 281 ? -34.241 -29.732 -14.145 1.00 85.38 281 VAL A N 1
ATOM 2248 C CA . VAL A 1 281 ? -34.635 -29.336 -12.787 1.00 85.38 281 VAL A CA 1
ATOM 2249 C C . VAL A 1 281 ? -36.141 -29.069 -12.723 1.00 85.38 281 VAL A C 1
ATOM 2251 O O . VAL A 1 281 ? -36.619 -28.145 -13.378 1.00 85.38 281 VAL A O 1
ATOM 2254 N N . PRO A 1 282 ? -36.910 -29.821 -11.910 1.00 82.00 282 PRO A N 1
ATOM 2255 C CA . PRO A 1 282 ? -38.340 -29.578 -11.750 1.00 82.00 282 PRO A CA 1
ATOM 2256 C C . PRO A 1 282 ? -38.638 -28.208 -11.130 1.00 82.00 282 PRO A C 1
ATOM 2258 O O . PRO A 1 282 ? -37.918 -27.748 -10.239 1.00 82.00 282 PRO A O 1
ATOM 2261 N N . GLU A 1 283 ? -39.753 -27.593 -11.534 1.00 74.81 283 GLU A N 1
ATOM 2262 C CA . GLU A 1 283 ? -40.229 -26.345 -10.931 1.00 74.81 283 GLU A CA 1
ATOM 2263 C C . GLU A 1 283 ? -40.357 -26.465 -9.402 1.00 74.81 283 GLU A C 1
ATOM 2265 O O . GLU A 1 283 ? -40.903 -27.433 -8.869 1.00 74.81 283 GLU A O 1
ATOM 2270 N N . GLY A 1 284 ? -39.856 -25.455 -8.685 1.00 73.00 284 GLY A N 1
ATOM 2271 C CA . GLY A 1 284 ? -39.940 -25.377 -7.224 1.00 73.00 284 GLY A CA 1
ATOM 2272 C C . GLY A 1 284 ? -38.890 -26.190 -6.458 1.00 73.00 284 GLY A C 1
ATOM 2273 O O . GLY A 1 284 ? -38.920 -26.183 -5.228 1.00 73.00 284 GLY A O 1
ATOM 2274 N N . ILE A 1 285 ? -37.947 -26.854 -7.137 1.00 80.81 285 ILE A N 1
ATOM 2275 C CA . ILE A 1 285 ? -36.833 -27.566 -6.493 1.00 80.81 285 ILE A CA 1
ATOM 2276 C C . ILE A 1 285 ? -35.511 -26.850 -6.815 1.00 80.81 285 ILE A C 1
ATOM 2278 O O . ILE A 1 285 ? -35.183 -26.689 -7.990 1.00 80.81 285 ILE A O 1
ATOM 2282 N N . PRO A 1 286 ? -34.707 -26.440 -5.812 1.00 80.69 286 PRO A N 1
ATOM 2283 C CA . PRO A 1 286 ? -33.404 -25.850 -6.081 1.00 80.69 286 PRO A CA 1
ATOM 2284 C C . PRO A 1 286 ? -32.436 -26.929 -6.582 1.00 80.69 286 PRO A C 1
ATOM 2286 O O . PRO A 1 286 ? -32.258 -27.945 -5.898 1.00 80.69 286 PRO A O 1
ATOM 2289 N N . PRO A 1 287 ? -31.740 -26.728 -7.713 1.00 83.25 287 PRO A N 1
ATOM 2290 C CA . PRO A 1 287 ? -30.633 -27.605 -8.050 1.00 83.25 287 PRO A CA 1
ATOM 2291 C C . PRO A 1 287 ? -29.524 -27.424 -7.017 1.00 83.25 287 PRO A C 1
ATOM 2293 O O . PRO A 1 287 ? -29.230 -26.308 -6.596 1.00 83.25 287 PRO A O 1
ATOM 2296 N N . SER A 1 288 ? -28.877 -28.514 -6.605 1.00 85.81 288 SER A N 1
ATOM 2297 C CA . SER A 1 288 ? -27.687 -28.401 -5.761 1.00 85.81 288 SER A CA 1
ATOM 2298 C C . SER A 1 288 ? -26.505 -27.900 -6.591 1.00 85.81 288 SER A C 1
ATOM 2300 O O . SER A 1 288 ? -26.371 -28.255 -7.765 1.00 85.81 288 SER A O 1
ATOM 2302 N N . ALA A 1 289 ? -25.587 -27.140 -5.990 1.00 83.12 289 ALA A N 1
ATOM 2303 C CA . ALA A 1 289 ? -24.383 -26.716 -6.703 1.00 83.12 289 ALA A CA 1
ATOM 2304 C C . ALA A 1 289 ? -23.522 -27.923 -7.158 1.00 83.12 289 ALA A C 1
ATOM 2306 O O . ALA A 1 289 ? -22.838 -27.848 -8.177 1.00 83.12 289 ALA A O 1
ATOM 2307 N N . ALA A 1 290 ? -23.635 -29.078 -6.487 1.00 82.44 290 ALA A N 1
ATOM 2308 C CA . ALA A 1 290 ? -23.044 -30.344 -6.927 1.00 82.44 290 ALA A CA 1
ATOM 2309 C C . ALA A 1 290 ? -23.670 -30.893 -8.228 1.00 82.44 290 ALA A C 1
ATOM 2311 O O . ALA A 1 290 ? -22.961 -31.491 -9.037 1.00 82.44 290 ALA A O 1
ATOM 2312 N N . THR A 1 291 ? -24.970 -30.669 -8.458 1.00 88.62 291 THR A N 1
ATOM 2313 C CA . THR A 1 291 ? -25.655 -31.017 -9.720 1.00 88.62 291 THR A CA 1
ATOM 2314 C C . THR A 1 291 ? -25.112 -30.168 -10.864 1.00 88.62 291 THR A C 1
ATOM 2316 O O . THR A 1 291 ? -24.698 -30.698 -11.893 1.00 88.62 291 THR A O 1
ATOM 2319 N N . VAL A 1 292 ? -25.013 -28.856 -10.635 1.00 91.56 292 VAL A N 1
ATOM 2320 C CA . VAL A 1 292 ? -24.421 -27.899 -11.581 1.00 91.56 292 VAL A CA 1
ATOM 2321 C C . VAL A 1 292 ? -22.974 -28.277 -11.908 1.00 91.56 292 VAL A C 1
ATOM 2323 O O . VAL A 1 292 ? -22.588 -28.316 -13.075 1.00 91.56 292 VAL A O 1
ATOM 2326 N N . ARG A 1 293 ? -22.186 -28.630 -10.882 1.00 90.62 293 ARG A N 1
ATOM 2327 C CA . ARG A 1 293 ? -20.821 -29.146 -11.040 1.00 90.62 293 ARG A CA 1
ATOM 2328 C C . ARG A 1 293 ? -20.787 -30.389 -11.924 1.00 90.62 293 ARG A C 1
ATOM 2330 O O . ARG A 1 293 ? -19.974 -30.449 -12.838 1.00 90.62 293 ARG A O 1
ATOM 2337 N N . GLY A 1 294 ? -21.654 -31.367 -11.666 1.00 89.12 294 GLY A N 1
ATOM 2338 C CA . GLY A 1 294 ? -21.709 -32.617 -12.427 1.00 89.12 294 GLY A CA 1
ATOM 2339 C C . GLY A 1 294 ? -21.973 -32.400 -13.918 1.00 89.12 294 GLY A C 1
ATOM 2340 O O . GLY A 1 294 ? -21.269 -32.975 -14.748 1.00 89.12 294 GLY A O 1
ATOM 2341 N N . ILE A 1 295 ? -22.934 -31.533 -14.250 1.00 93.31 295 ILE A N 1
ATOM 2342 C CA . ILE A 1 295 ? -23.264 -31.163 -15.635 1.00 93.31 295 ILE A CA 1
ATOM 2343 C C . ILE A 1 295 ? -22.065 -30.484 -16.301 1.00 93.31 295 ILE A C 1
ATOM 2345 O O . ILE A 1 295 ? -21.572 -30.960 -17.323 1.00 93.31 295 ILE A O 1
ATOM 2349 N N . LEU A 1 296 ? -21.534 -29.429 -15.678 1.00 91.50 296 LEU A N 1
ATOM 2350 C CA . LEU A 1 296 ? -20.434 -28.656 -16.250 1.00 91.50 296 LEU A CA 1
ATOM 2351 C C . LEU A 1 296 ? -19.163 -29.502 -16.430 1.00 91.50 296 LEU A C 1
ATOM 2353 O O . LEU A 1 296 ? -18.496 -29.409 -17.458 1.00 91.50 296 LEU A O 1
ATOM 2357 N N . THR A 1 297 ? -18.825 -30.360 -15.461 1.00 89.25 297 THR A N 1
ATOM 2358 C CA . THR A 1 297 ? -17.674 -31.269 -15.564 1.00 89.25 297 THR A CA 1
ATOM 2359 C C . THR A 1 297 ? -17.856 -32.297 -16.679 1.00 89.25 297 THR A C 1
ATOM 2361 O O . THR A 1 297 ? -16.879 -32.612 -17.356 1.00 89.25 297 THR A O 1
ATOM 2364 N N . ARG A 1 298 ? -19.075 -32.812 -16.889 1.00 94.56 298 ARG A N 1
ATOM 2365 C CA . ARG A 1 298 ? -19.371 -33.747 -17.984 1.00 94.56 298 ARG A CA 1
ATOM 2366 C C . ARG A 1 298 ? -19.218 -33.074 -19.347 1.00 94.56 298 ARG A C 1
ATOM 2368 O O . ARG A 1 298 ? -18.584 -33.663 -20.215 1.00 94.56 298 ARG A O 1
ATOM 2375 N N . LEU A 1 299 ? -19.752 -31.863 -19.516 1.00 92.38 299 LEU A N 1
ATOM 2376 C CA . LEU A 1 299 ? -19.648 -31.108 -20.771 1.00 92.38 299 LEU A CA 1
ATOM 2377 C C . LEU A 1 299 ? -18.198 -30.721 -21.090 1.00 92.38 299 LEU A C 1
ATOM 2379 O O . LEU A 1 299 ? -17.760 -30.841 -22.224 1.00 92.38 299 LEU A O 1
ATOM 2383 N N . ALA A 1 300 ? -17.424 -30.328 -20.077 1.00 91.69 300 ALA A N 1
ATOM 2384 C CA . ALA A 1 300 ? -16.035 -29.913 -20.255 1.00 91.69 300 ALA A CA 1
ATOM 2385 C C . ALA A 1 300 ? -15.028 -31.080 -20.313 1.00 91.69 300 ALA A C 1
ATOM 2387 O O . ALA A 1 300 ? -13.818 -30.844 -20.380 1.00 91.69 300 ALA A O 1
ATOM 2388 N N . HIS A 1 301 ? -15.468 -32.335 -20.186 1.00 91.19 301 HIS A N 1
ATOM 2389 C CA . HIS A 1 301 ? -14.555 -33.463 -20.019 1.00 91.19 301 HIS A CA 1
ATOM 2390 C C . HIS A 1 301 ? -13.658 -33.649 -21.251 1.00 91.19 301 HIS A C 1
ATOM 2392 O O . HIS A 1 301 ? -14.131 -33.949 -22.341 1.00 91.19 301 HIS A O 1
ATOM 2398 N N . GLY A 1 302 ? -12.344 -33.499 -21.063 1.00 84.88 302 GLY A N 1
ATOM 2399 C CA . GLY A 1 302 ? -11.358 -33.629 -22.140 1.00 84.88 302 GLY A CA 1
ATOM 2400 C C . GLY A 1 302 ? -11.229 -32.403 -23.053 1.00 84.88 302 GLY A C 1
ATOM 2401 O O . GLY A 1 302 ? -10.373 -32.411 -23.934 1.00 84.88 302 GLY A O 1
ATOM 2402 N N . GLU A 1 303 ? -12.005 -31.338 -22.833 1.00 87.56 303 GLU A N 1
ATOM 2403 C CA . GLU A 1 303 ? -11.915 -30.101 -23.617 1.00 87.56 303 GLU A CA 1
ATOM 2404 C C . GLU A 1 303 ? -10.882 -29.122 -23.038 1.00 87.56 303 GLU A C 1
ATOM 2406 O O . GLU A 1 303 ? -10.793 -28.943 -21.822 1.00 87.56 303 GLU A O 1
ATOM 2411 N N . ASN A 1 304 ? -10.127 -28.420 -23.891 1.00 86.19 304 ASN A N 1
ATOM 2412 C CA . ASN A 1 304 ? -9.398 -27.221 -23.467 1.00 86.19 304 ASN A CA 1
ATOM 2413 C C . ASN A 1 304 ? -10.382 -26.054 -23.376 1.00 86.19 304 ASN A C 1
ATOM 2415 O O . ASN A 1 304 ? -10.987 -25.654 -24.373 1.00 86.19 304 ASN A O 1
ATOM 2419 N N . VAL A 1 305 ? -10.567 -25.529 -22.165 1.00 87.75 305 VAL A N 1
ATOM 2420 C CA . VAL A 1 305 ? -11.551 -24.478 -21.919 1.00 87.75 305 VAL A CA 1
ATOM 2421 C C . VAL A 1 305 ? -10.867 -23.121 -21.972 1.00 87.75 305 VAL A C 1
ATOM 2423 O O . VAL A 1 305 ? -10.157 -22.735 -21.044 1.00 87.75 305 VAL A O 1
ATOM 2426 N N . ASP A 1 306 ? -11.113 -22.389 -23.051 1.00 81.69 306 ASP A N 1
ATOM 2427 C CA . ASP A 1 306 ? -10.550 -21.060 -23.285 1.00 81.69 306 ASP A CA 1
ATOM 2428 C C . ASP A 1 306 ? -11.616 -19.964 -23.171 1.00 81.69 306 ASP A C 1
ATOM 2430 O O . ASP A 1 306 ? -12.804 -20.196 -23.418 1.00 81.69 306 ASP A O 1
ATOM 2434 N N . GLY A 1 307 ? -11.183 -18.756 -22.806 1.00 81.00 307 GLY A N 1
ATOM 2435 C CA . GLY A 1 307 ? -12.060 -17.596 -22.621 1.00 81.00 307 GLY A CA 1
ATOM 2436 C C . GLY A 1 307 ? -12.753 -17.554 -21.256 1.00 81.00 307 GLY A C 1
ATOM 2437 O O . GLY A 1 307 ? -12.463 -18.340 -20.355 1.00 81.00 307 GLY A O 1
ATOM 2438 N N . VAL A 1 308 ? -13.650 -16.595 -21.045 1.00 81.38 308 VAL A N 1
ATOM 2439 C CA . VAL A 1 308 ? -14.393 -16.458 -19.782 1.00 81.38 308 VAL A CA 1
ATOM 2440 C C . VAL A 1 308 ? -15.864 -16.740 -20.037 1.00 81.38 308 VAL A C 1
ATOM 2442 O O . VAL A 1 308 ? -16.462 -16.172 -20.945 1.00 81.38 308 VAL A O 1
ATOM 2445 N N . GLY A 1 309 ? -16.428 -17.619 -19.211 1.00 88.06 309 GLY A N 1
ATOM 2446 C CA . GLY A 1 309 ? -17.838 -17.970 -19.216 1.00 88.06 309 GLY A CA 1
ATOM 2447 C C . GLY A 1 309 ? -18.560 -17.386 -18.010 1.00 88.06 309 GLY A C 1
ATOM 2448 O O . GLY A 1 309 ? -18.072 -17.457 -16.874 1.00 88.06 309 GLY A O 1
ATOM 2449 N N . PHE A 1 310 ? -19.734 -16.816 -18.244 1.00 91.38 310 PHE A N 1
ATOM 2450 C CA . PHE A 1 310 ? -20.611 -16.321 -17.194 1.00 91.38 310 PHE A CA 1
ATOM 2451 C C . PHE A 1 310 ? -22.070 -16.386 -17.631 1.00 91.38 310 PHE A C 1
ATOM 2453 O O . PHE A 1 310 ? -22.419 -15.962 -18.730 1.00 91.38 310 PHE A O 1
ATOM 2460 N N . GLY A 1 311 ? -22.928 -16.846 -16.729 1.00 88.62 311 GLY A N 1
ATOM 2461 C CA . GLY A 1 311 ? -24.358 -16.835 -16.959 1.00 88.62 311 GLY A CA 1
ATOM 2462 C C . GLY A 1 311 ? -25.143 -17.163 -15.702 1.00 88.62 311 GLY A C 1
ATOM 2463 O O . GLY A 1 311 ? -24.639 -17.778 -14.755 1.00 88.62 311 GLY A O 1
ATOM 2464 N N . THR A 1 312 ? -26.394 -16.732 -15.712 1.00 93.44 312 THR A N 1
ATOM 2465 C CA . THR A 1 312 ? -27.363 -16.963 -14.649 1.00 93.44 312 THR A CA 1
ATOM 2466 C C . THR A 1 312 ? -28.712 -17.323 -15.257 1.00 93.44 312 THR A C 1
ATOM 2468 O O . THR A 1 312 ? -29.040 -16.887 -16.358 1.00 93.44 312 THR A O 1
ATOM 2471 N N . ILE A 1 313 ? -29.498 -18.107 -14.526 1.00 91.69 313 ILE A N 1
ATOM 2472 C CA . ILE A 1 313 ? -30.899 -18.407 -14.836 1.00 91.69 313 ILE A CA 1
ATOM 2473 C C . ILE A 1 313 ? -31.739 -18.302 -13.565 1.00 91.69 313 ILE A C 1
ATOM 2475 O O . ILE A 1 313 ? -31.220 -18.393 -12.446 1.00 91.69 313 ILE A O 1
ATOM 2479 N N . ARG A 1 314 ? -33.050 -18.124 -13.737 1.00 90.69 314 ARG A N 1
ATOM 2480 C CA . ARG A 1 314 ? -34.027 -18.169 -12.645 1.00 90.69 314 ARG A CA 1
ATOM 2481 C C . ARG A 1 314 ? -34.975 -19.342 -12.842 1.00 90.69 314 ARG A C 1
ATOM 2483 O O . ARG A 1 314 ? -35.541 -19.490 -13.916 1.00 90.69 314 ARG A O 1
ATOM 2490 N N . LEU A 1 315 ? -35.170 -20.118 -11.781 1.00 87.31 315 LEU A N 1
ATOM 2491 C CA . LEU A 1 315 ? -36.065 -21.270 -11.709 1.00 87.31 315 LEU A CA 1
ATOM 2492 C C . LEU A 1 315 ? -37.062 -21.024 -10.569 1.00 87.31 315 LEU A C 1
ATOM 2494 O O . LEU A 1 315 ? -36.832 -21.401 -9.418 1.00 87.31 315 LEU A O 1
ATOM 2498 N N . GLY A 1 316 ? -38.145 -20.303 -10.867 1.00 86.38 316 GLY A N 1
ATOM 2499 C CA . GLY A 1 316 ? -39.100 -19.850 -9.852 1.00 86.38 316 GLY A CA 1
ATOM 2500 C C . GLY A 1 316 ? -38.452 -18.916 -8.821 1.00 86.38 316 GLY A C 1
ATOM 2501 O O . GLY A 1 316 ? -37.922 -17.866 -9.182 1.00 86.38 316 GLY A O 1
ATOM 2502 N N . GLU A 1 317 ? -38.488 -19.298 -7.538 1.00 90.00 317 GLU A N 1
ATOM 2503 C CA . GLU A 1 317 ? -37.865 -18.540 -6.437 1.00 90.00 317 GLU A CA 1
ATOM 2504 C C . GLU A 1 317 ? -36.343 -18.747 -6.315 1.00 90.00 317 GLU A C 1
ATOM 2506 O O . GLU A 1 317 ? -35.703 -18.120 -5.472 1.00 90.00 317 GLU A O 1
ATOM 2511 N N . TYR A 1 318 ? -35.745 -19.609 -7.142 1.00 92.62 318 TYR A N 1
ATOM 2512 C CA . TYR A 1 318 ? -34.324 -19.941 -7.069 1.00 92.62 318 TYR A CA 1
ATOM 2513 C C . TYR A 1 318 ? -33.521 -19.306 -8.202 1.00 92.62 318 TYR A C 1
ATOM 2515 O O . TYR A 1 318 ? -33.936 -19.288 -9.361 1.00 92.62 318 TYR A O 1
ATOM 2523 N N . GLY A 1 319 ? -32.338 -18.803 -7.864 1.00 92.44 319 GLY A N 1
ATOM 2524 C CA . GLY A 1 319 ? -31.346 -18.321 -8.815 1.00 92.44 319 GLY A CA 1
ATOM 2525 C C . GLY A 1 319 ? -30.202 -19.317 -8.945 1.00 92.44 319 GLY A C 1
ATOM 2526 O O . GLY A 1 319 ? -29.682 -19.784 -7.935 1.00 92.44 319 GLY A O 1
ATOM 2527 N N . VAL A 1 320 ? -29.779 -19.622 -10.171 1.00 93.81 320 VAL A N 1
ATOM 2528 C CA . VAL A 1 320 ? -28.613 -20.478 -10.434 1.00 93.81 320 VAL A CA 1
ATOM 2529 C C . VAL A 1 320 ? -27.626 -19.713 -11.286 1.00 93.81 320 VAL A C 1
ATOM 2531 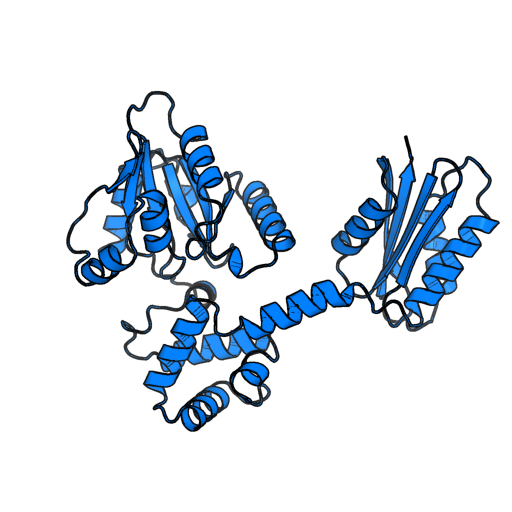O O . VAL A 1 320 ? -27.996 -19.096 -12.282 1.00 93.81 320 VAL A O 1
ATOM 2534 N N . GLY A 1 321 ? -26.360 -19.749 -10.899 1.00 94.19 321 GLY A N 1
ATOM 2535 C CA . GLY A 1 321 ? -25.314 -19.015 -11.577 1.00 94.19 321 GLY A CA 1
ATOM 2536 C C . GLY A 1 321 ? -24.057 -19.844 -11.741 1.00 94.19 321 GLY A C 1
ATOM 2537 O O . GLY A 1 321 ? -23.623 -20.524 -10.811 1.00 94.19 321 GLY A O 1
ATOM 2538 N N . VAL A 1 322 ? -23.460 -19.753 -12.926 1.00 95.69 322 VAL A N 1
ATOM 2539 C CA . VAL A 1 322 ? -22.247 -20.481 -13.292 1.00 95.69 322 VAL A CA 1
ATOM 2540 C C . VAL A 1 322 ? -21.229 -19.502 -13.854 1.00 95.69 322 VAL A C 1
ATOM 2542 O O . VAL A 1 322 ? -21.550 -18.628 -14.661 1.00 95.69 322 VAL A O 1
ATOM 2545 N N . SER A 1 323 ? -19.976 -19.637 -13.428 1.00 92.81 323 SER A N 1
ATOM 2546 C CA . SER A 1 323 ? -18.872 -18.875 -14.006 1.00 92.81 323 SER A CA 1
ATOM 2547 C C . SER A 1 323 ? -17.633 -19.743 -14.164 1.00 92.81 323 SER A C 1
ATOM 2549 O O . SER A 1 323 ? -17.301 -20.506 -13.260 1.00 92.81 323 SER A O 1
ATOM 2551 N N . VAL A 1 324 ? -16.953 -19.608 -15.304 1.00 92.06 324 VAL A N 1
ATOM 2552 C CA . VAL A 1 324 ? -15.730 -20.336 -15.666 1.00 92.06 324 VAL A CA 1
ATOM 2553 C C . VAL A 1 324 ? -14.666 -19.342 -16.124 1.00 92.06 324 VAL A C 1
ATOM 2555 O O . VAL A 1 324 ? -14.939 -18.464 -16.941 1.00 92.06 324 VAL A O 1
ATOM 2558 N N . GLY A 1 325 ? -13.436 -19.453 -15.622 1.00 83.38 325 GLY A N 1
ATOM 2559 C CA . GLY A 1 325 ? -12.372 -18.502 -15.948 1.00 83.38 325 GLY A CA 1
ATOM 2560 C C . GLY A 1 325 ? -11.045 -18.773 -15.240 1.00 83.38 325 GLY A C 1
ATOM 2561 O O . GLY A 1 325 ? -10.947 -19.640 -14.378 1.00 83.38 325 GLY A O 1
ATOM 2562 N N . ASP A 1 326 ? -10.034 -17.960 -15.548 1.00 64.50 326 ASP A N 1
ATOM 2563 C CA . ASP A 1 326 ? -8.728 -17.988 -14.860 1.00 64.50 326 ASP A CA 1
ATOM 2564 C C . ASP A 1 326 ? -8.724 -17.164 -13.549 1.00 64.50 326 ASP A C 1
ATOM 2566 O O . ASP A 1 326 ? -7.754 -17.151 -12.785 1.00 64.50 326 ASP A O 1
ATOM 2570 N N . ARG A 1 327 ? -9.845 -16.484 -13.257 1.00 59.81 327 ARG A N 1
ATOM 2571 C CA . ARG A 1 327 ? -10.049 -15.584 -12.106 1.00 59.81 327 ARG A CA 1
ATOM 2572 C C . ARG A 1 327 ? -9.995 -16.337 -10.762 1.00 59.81 327 ARG A C 1
ATOM 2574 O O . ARG A 1 327 ? -10.236 -17.537 -10.683 1.00 59.81 327 ARG A O 1
ATOM 2581 N N . TYR A 1 328 ? -9.724 -15.627 -9.663 1.00 63.03 328 TYR A N 1
ATOM 2582 C CA . TYR A 1 328 ? -9.898 -16.166 -8.303 1.00 63.03 328 TYR A CA 1
ATOM 2583 C C . TYR A 1 328 ? -11.371 -16.502 -8.022 1.00 63.03 328 TYR A C 1
ATOM 2585 O O . TYR A 1 328 ? -12.263 -15.767 -8.459 1.00 63.03 328 TYR A O 1
ATOM 2593 N N . TYR A 1 329 ? -11.620 -17.581 -7.269 1.00 71.44 329 TYR A N 1
ATOM 2594 C CA . TYR A 1 329 ? -12.974 -18.043 -6.939 1.00 71.44 329 TYR A CA 1
ATOM 2595 C C . TYR A 1 329 ? -13.838 -16.930 -6.334 1.00 71.44 329 TYR A C 1
ATOM 2597 O O . TYR A 1 329 ? -14.957 -16.709 -6.793 1.00 71.44 329 TYR A O 1
ATOM 2605 N N . ASP A 1 330 ? -13.291 -16.140 -5.407 1.00 69.56 330 ASP A N 1
ATOM 2606 C CA . ASP A 1 330 ? -14.039 -15.081 -4.715 1.00 69.56 330 ASP A CA 1
ATOM 2607 C C . ASP A 1 330 ? -14.522 -13.965 -5.650 1.00 69.56 330 ASP A C 1
ATOM 2609 O O . ASP A 1 330 ? -15.525 -13.302 -5.385 1.00 69.56 330 ASP A O 1
ATOM 2613 N N . ARG A 1 331 ? -13.845 -13.746 -6.784 1.00 63.06 331 ARG A N 1
ATOM 2614 C CA . ARG A 1 331 ? -14.298 -12.779 -7.794 1.00 63.06 331 ARG A CA 1
ATOM 2615 C C . ARG A 1 331 ? -15.502 -13.315 -8.572 1.00 63.06 331 ARG A C 1
ATOM 2617 O O . ARG A 1 331 ? -16.447 -12.566 -8.809 1.00 63.06 331 ARG A O 1
ATOM 2624 N N . MET A 1 332 ? -15.475 -14.593 -8.951 1.00 77.94 332 MET A N 1
ATOM 2625 C CA . MET A 1 332 ? -16.593 -15.253 -9.637 1.00 77.94 332 MET A CA 1
ATOM 2626 C C . MET A 1 332 ? -17.831 -15.308 -8.733 1.00 77.94 332 MET A C 1
ATOM 2628 O O . MET A 1 332 ? -18.912 -14.905 -9.153 1.00 77.94 332 MET A O 1
ATOM 2632 N N . VAL A 1 333 ? -17.651 -15.680 -7.462 1.00 79.75 333 VAL A N 1
ATOM 2633 C CA . VAL A 1 333 ? -18.721 -15.710 -6.451 1.00 79.75 333 VAL A CA 1
ATOM 2634 C C . VAL A 1 333 ? -19.350 -14.330 -6.257 1.00 79.75 333 VAL A C 1
ATOM 2636 O O . VAL A 1 333 ? -20.571 -14.205 -6.315 1.00 79.75 333 VAL A O 1
ATOM 2639 N N . ARG A 1 334 ? -18.545 -13.271 -6.077 1.00 75.81 334 ARG A N 1
ATOM 2640 C CA . ARG A 1 334 ? -19.063 -11.899 -5.907 1.00 75.81 334 ARG A CA 1
ATOM 2641 C C . ARG A 1 334 ? -19.909 -11.438 -7.095 1.00 75.81 334 ARG A C 1
ATOM 2643 O O . ARG A 1 334 ? -20.945 -10.812 -6.883 1.00 75.81 334 ARG A O 1
ATOM 2650 N N . ARG A 1 335 ? -19.495 -11.759 -8.327 1.00 77.88 335 ARG A N 1
ATOM 2651 C CA . ARG A 1 335 ? -20.264 -11.432 -9.539 1.00 77.88 335 ARG A CA 1
ATOM 2652 C C . ARG A 1 335 ? -21.600 -12.178 -9.571 1.00 77.88 335 ARG A C 1
ATOM 2654 O O . ARG A 1 335 ? -22.629 -11.549 -9.781 1.00 77.88 335 ARG A O 1
ATOM 2661 N N . LEU A 1 336 ? -21.594 -13.486 -9.300 1.00 85.38 336 LEU A N 1
ATOM 2662 C CA . LEU A 1 336 ? -22.815 -14.299 -9.269 1.00 85.38 336 LEU A CA 1
ATOM 2663 C C . LEU A 1 336 ? -23.786 -13.832 -8.175 1.00 85.38 336 LEU A C 1
ATOM 2665 O O . LEU A 1 336 ? -24.977 -13.706 -8.438 1.00 85.38 336 LEU A O 1
ATOM 2669 N N . ARG A 1 337 ? -23.287 -13.490 -6.978 1.00 84.62 337 ARG A N 1
ATOM 2670 C CA . ARG A 1 337 ? -24.112 -12.934 -5.888 1.00 84.62 337 ARG A CA 1
ATOM 2671 C C . ARG A 1 337 ? -24.790 -11.624 -6.282 1.00 84.62 337 ARG A C 1
ATOM 2673 O O . ARG A 1 337 ? -25.946 -11.417 -5.931 1.00 84.62 337 ARG A O 1
ATOM 2680 N N . ARG A 1 338 ? -24.080 -10.749 -7.002 1.00 81.94 338 ARG A N 1
ATOM 2681 C CA . ARG A 1 338 ? -24.620 -9.465 -7.466 1.00 81.94 338 ARG A CA 1
ATOM 2682 C C . ARG A 1 338 ? -25.780 -9.652 -8.446 1.00 81.94 338 ARG A C 1
ATOM 2684 O O . ARG A 1 338 ? -26.773 -8.952 -8.306 1.00 81.94 338 ARG A O 1
ATOM 2691 N N . GLU A 1 339 ? -25.657 -10.588 -9.389 1.00 81.81 339 GLU A N 1
ATOM 2692 C CA . GLU A 1 339 ? -26.695 -10.818 -10.406 1.00 81.81 339 GLU A CA 1
ATOM 2693 C C . GLU A 1 339 ? -27.881 -11.641 -9.907 1.00 81.81 339 GLU A C 1
ATOM 2695 O O . GLU A 1 339 ? -29.030 -11.369 -10.254 1.00 81.81 339 GLU A O 1
ATOM 2700 N N . LEU A 1 340 ? -27.624 -12.661 -9.088 1.00 86.69 340 LEU A N 1
ATOM 2701 C CA . LEU A 1 340 ? -28.692 -13.511 -8.574 1.00 86.69 340 LEU A CA 1
ATOM 2702 C C . LEU A 1 340 ? -29.474 -12.834 -7.444 1.00 86.69 340 LEU A C 1
ATOM 2704 O O . LEU A 1 340 ? -30.690 -13.008 -7.358 1.00 86.69 340 LEU A O 1
ATOM 2708 N N . GLY A 1 341 ? -28.795 -12.067 -6.583 1.00 85.75 341 GLY A N 1
ATOM 2709 C CA . GLY A 1 341 ? -29.365 -11.581 -5.327 1.00 85.75 341 GLY A CA 1
ATOM 2710 C C . GLY A 1 341 ? -29.814 -12.725 -4.403 1.00 85.75 341 GLY A C 1
ATOM 2711 O O . GLY A 1 341 ? -29.495 -13.893 -4.628 1.00 85.75 341 GLY A O 1
ATOM 2712 N N . GLY A 1 342 ? -30.575 -12.387 -3.359 1.00 88.12 342 GLY A N 1
ATOM 2713 C CA . GLY A 1 342 ? -31.147 -13.372 -2.432 1.00 88.12 342 GLY A CA 1
ATOM 2714 C C . GLY A 1 342 ? -30.145 -13.994 -1.450 1.00 88.12 342 GLY A C 1
ATOM 2715 O O . GLY A 1 342 ? -28.994 -13.569 -1.343 1.00 88.12 342 GLY A O 1
ATOM 2716 N N . GLU A 1 343 ? -30.611 -14.987 -0.695 1.00 92.12 343 GLU A N 1
ATOM 2717 C CA . GLU A 1 343 ? -29.791 -15.757 0.243 1.00 92.12 343 GLU A CA 1
ATOM 2718 C C . GLU A 1 343 ? -29.041 -16.863 -0.504 1.00 92.12 343 GLU A C 1
ATOM 2720 O O . GLU A 1 343 ? -29.638 -17.618 -1.270 1.00 92.12 343 GLU A O 1
ATOM 2725 N N . VAL A 1 344 ? -27.729 -16.976 -0.292 1.00 92.19 344 VAL A N 1
ATOM 2726 C CA . VAL A 1 344 ? -26.934 -18.068 -0.869 1.00 92.19 344 VAL A CA 1
ATOM 2727 C C . VAL A 1 344 ? -27.238 -19.351 -0.108 1.00 92.19 344 VAL A C 1
ATOM 2729 O O . VAL A 1 344 ? -26.907 -19.460 1.068 1.00 92.19 344 VAL A O 1
ATOM 2732 N N . ILE A 1 345 ? -27.815 -20.333 -0.797 1.00 93.00 345 ILE A N 1
ATOM 2733 C CA . ILE A 1 345 ? -28.134 -21.643 -0.216 1.00 93.00 345 ILE A CA 1
ATOM 2734 C C . ILE A 1 345 ? -27.106 -22.717 -0.596 1.00 93.00 345 ILE A C 1
ATOM 2736 O O . ILE A 1 345 ? -27.013 -23.742 0.074 1.00 93.00 345 ILE A O 1
ATOM 2740 N N . SER A 1 346 ? -26.317 -22.503 -1.657 1.00 91.50 346 SER A N 1
ATOM 2741 C CA . SER A 1 346 ? -25.240 -23.417 -2.056 1.00 91.50 346 SER A CA 1
ATOM 2742 C C . SER A 1 346 ? -24.155 -22.703 -2.871 1.00 91.50 346 SER A C 1
ATOM 2744 O O . SER A 1 346 ? -24.465 -21.889 -3.740 1.00 91.50 346 SER A O 1
ATOM 2746 N N . GLU A 1 347 ? -22.884 -23.023 -2.611 1.00 92.94 347 GLU A N 1
ATOM 2747 C CA . GLU A 1 347 ? -21.708 -22.519 -3.332 1.00 92.94 347 GLU A CA 1
ATOM 2748 C C . GLU A 1 347 ? -20.705 -23.666 -3.527 1.00 92.94 347 GLU A C 1
ATOM 2750 O O . GLU A 1 347 ? -20.288 -24.299 -2.559 1.00 92.94 347 GLU A O 1
ATOM 2755 N N . GLU A 1 348 ? -20.290 -23.922 -4.766 1.00 88.94 348 GLU A N 1
ATOM 2756 C CA . GLU A 1 348 ? -19.288 -24.938 -5.108 1.00 88.94 348 GLU A CA 1
ATOM 2757 C C . GLU A 1 348 ? -18.171 -24.324 -5.954 1.00 88.94 348 GLU A C 1
ATOM 2759 O O . GLU A 1 348 ? -18.423 -23.567 -6.895 1.00 88.94 348 GLU A O 1
ATOM 2764 N N . ARG A 1 349 ? -16.924 -24.684 -5.633 1.00 91.88 349 ARG A N 1
ATOM 2765 C CA . ARG A 1 349 ? -15.700 -24.218 -6.300 1.00 91.88 349 ARG A CA 1
ATOM 2766 C C . ARG A 1 349 ? -14.934 -25.427 -6.820 1.00 91.88 349 ARG A C 1
ATOM 2768 O O . ARG A 1 349 ? -14.582 -26.309 -6.041 1.00 91.88 349 ARG A O 1
ATOM 2775 N N . PHE A 1 350 ? -14.669 -25.482 -8.119 1.00 90.38 350 PHE A N 1
ATOM 2776 C CA . PHE A 1 350 ? -14.073 -26.663 -8.748 1.00 90.38 350 PHE A CA 1
ATOM 2777 C C . PHE A 1 350 ? -13.295 -26.317 -10.021 1.00 90.38 350 PHE A C 1
ATOM 2779 O O . PHE A 1 350 ? -13.207 -25.155 -10.416 1.00 90.38 350 PHE A O 1
ATOM 2786 N N . ARG A 1 351 ? -12.686 -27.330 -10.649 1.00 88.25 351 ARG A N 1
ATOM 2787 C CA . ARG A 1 351 ? -11.952 -27.191 -11.913 1.00 88.25 351 ARG A CA 1
ATOM 2788 C C . ARG A 1 351 ? -12.626 -27.968 -13.043 1.00 88.25 351 ARG A C 1
ATOM 2790 O O . ARG A 1 351 ? -13.203 -29.025 -12.796 1.00 88.25 351 ARG A O 1
ATOM 2797 N N . VAL A 1 352 ? -12.537 -27.444 -14.263 1.00 90.88 352 VAL A N 1
ATOM 2798 C CA . VAL A 1 352 ? -13.146 -27.994 -15.485 1.00 90.88 352 VAL A CA 1
ATOM 2799 C C . VAL A 1 352 ? -12.162 -27.961 -16.653 1.00 90.88 352 VAL A C 1
ATOM 2801 O O . VAL A 1 352 ? -11.258 -27.127 -16.677 1.00 90.88 352 VAL A O 1
ATOM 2804 N N . GLY A 1 353 ? -12.345 -28.856 -17.623 1.00 89.88 353 GLY A N 1
ATOM 2805 C CA . GLY A 1 353 ? -11.474 -28.943 -18.794 1.00 89.88 353 GLY A CA 1
ATOM 2806 C C . GLY A 1 353 ? -10.124 -29.616 -18.544 1.00 89.88 353 GLY A C 1
ATOM 2807 O O . GLY A 1 353 ? -9.685 -29.797 -17.407 1.00 89.88 353 GLY A O 1
ATOM 2808 N N . ALA A 1 354 ? -9.440 -29.959 -19.634 1.00 82.62 354 ALA A N 1
ATOM 2809 C CA . ALA A 1 354 ? -8.108 -30.561 -19.642 1.00 82.62 354 ALA A CA 1
ATOM 2810 C C . ALA A 1 354 ? -7.027 -29.603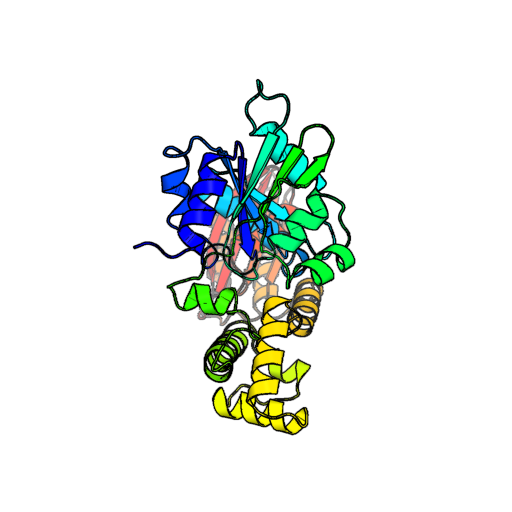 -19.104 1.00 82.62 354 ALA A C 1
ATOM 2812 O O . ALA A 1 354 ? -6.067 -30.038 -18.471 1.00 82.62 354 ALA A O 1
ATOM 2813 N N . ASN A 1 355 ? -7.220 -28.293 -19.283 1.00 82.62 355 ASN A N 1
ATOM 2814 C CA . ASN A 1 355 ? -6.364 -27.242 -18.729 1.00 82.62 355 ASN A CA 1
ATOM 2815 C C . ASN A 1 355 ? -6.686 -26.886 -17.261 1.00 82.62 355 ASN A C 1
ATOM 2817 O O . ASN A 1 355 ? -6.007 -26.049 -16.667 1.00 82.62 355 ASN A O 1
ATOM 2821 N N . GLY A 1 356 ? -7.692 -27.522 -16.645 1.00 85.00 356 GLY A N 1
ATOM 2822 C CA . GLY A 1 356 ? -8.005 -27.361 -15.223 1.00 85.00 356 GLY A CA 1
ATOM 2823 C C . GLY A 1 356 ? -8.483 -25.957 -14.841 1.00 85.00 356 GLY A C 1
ATOM 2824 O O . GLY A 1 356 ? -8.128 -25.458 -13.766 1.00 85.00 356 GLY A O 1
ATOM 2825 N N . ARG A 1 357 ? -9.279 -25.324 -15.706 1.00 86.19 357 ARG A N 1
ATOM 2826 C CA . ARG A 1 357 ? -9.821 -23.974 -15.522 1.00 86.19 357 ARG A CA 1
ATOM 2827 C C . ARG A 1 357 ? -10.736 -23.896 -14.305 1.00 86.19 357 ARG A C 1
ATOM 2829 O O . ARG A 1 357 ? -11.450 -24.848 -14.005 1.00 86.19 357 ARG A O 1
ATOM 2836 N N . LYS A 1 358 ? -10.728 -22.773 -13.582 1.00 87.81 358 LYS A N 1
ATOM 2837 C CA . LYS A 1 358 ? -11.550 -22.614 -12.372 1.00 87.81 358 LYS A CA 1
ATOM 2838 C C . LYS A 1 358 ? -13.012 -22.381 -12.753 1.00 87.81 358 LYS A C 1
ATOM 2840 O O . LYS A 1 358 ? -13.301 -21.646 -13.695 1.00 87.81 358 LYS A O 1
ATOM 2845 N N . ALA A 1 359 ? -13.918 -22.964 -11.978 1.00 93.44 359 ALA A N 1
ATOM 2846 C CA . ALA A 1 359 ? -15.357 -22.831 -12.128 1.00 93.44 359 ALA A CA 1
ATOM 2847 C C . ALA A 1 359 ? -16.051 -22.652 -10.770 1.00 93.44 359 ALA A C 1
ATOM 2849 O O . ALA A 1 359 ? -15.624 -23.207 -9.754 1.00 93.44 359 ALA A O 1
ATOM 2850 N N . VAL A 1 360 ? -17.128 -21.869 -10.761 1.00 94.00 360 VAL A N 1
ATOM 2851 C CA . VAL A 1 360 ? -18.008 -21.665 -9.604 1.00 94.00 360 VAL A CA 1
ATOM 2852 C C . VAL A 1 360 ? -19.443 -21.942 -10.010 1.00 94.00 360 VAL A C 1
ATOM 2854 O O . VAL A 1 360 ? -19.894 -21.440 -11.040 1.00 94.00 360 VAL A O 1
ATOM 2857 N N . ALA A 1 361 ? -20.154 -22.676 -9.160 1.00 94.88 361 ALA A N 1
ATOM 2858 C CA . ALA A 1 361 ? -21.605 -22.784 -9.188 1.00 94.88 361 ALA A CA 1
ATOM 2859 C C . ALA A 1 361 ? -22.181 -22.147 -7.920 1.00 94.88 361 ALA A C 1
ATOM 2861 O O . ALA A 1 361 ? -21.736 -22.452 -6.812 1.00 94.88 361 ALA A O 1
ATOM 2862 N N . LEU A 1 362 ? -23.160 -21.262 -8.082 1.00 94.38 362 LEU A N 1
ATOM 2863 C CA . LEU A 1 362 ? -23.842 -20.583 -6.987 1.00 94.38 362 LEU A CA 1
ATOM 2864 C C . LEU A 1 362 ? -25.349 -20.773 -7.131 1.00 94.38 362 LEU A C 1
ATOM 2866 O O . LEU A 1 362 ? -25.891 -20.599 -8.222 1.00 94.38 362 LEU A O 1
ATOM 2870 N N . VAL A 1 363 ? -26.015 -21.098 -6.027 1.00 94.44 363 VAL A N 1
ATOM 2871 C CA . VAL A 1 363 ? -27.470 -21.230 -5.963 1.00 94.44 363 VAL A CA 1
ATOM 2872 C C . VAL A 1 363 ? -27.985 -20.317 -4.864 1.00 94.44 363 VAL A C 1
ATOM 2874 O O . VAL A 1 363 ? -27.505 -20.366 -3.726 1.00 94.44 363 VAL A O 1
ATOM 2877 N N . THR A 1 364 ? -28.954 -19.479 -5.205 1.00 93.75 364 THR A N 1
ATOM 2878 C CA . THR A 1 364 ? -29.585 -18.546 -4.276 1.00 93.75 364 THR A CA 1
ATOM 2879 C C . THR A 1 364 ? -31.081 -18.794 -4.185 1.00 93.75 364 THR A C 1
ATOM 2881 O O . THR A 1 364 ? -31.700 -19.324 -5.109 1.00 93.75 364 THR A O 1
ATOM 2884 N N . LYS A 1 365 ? -31.667 -18.416 -3.052 1.00 92.69 365 LYS A N 1
ATOM 2885 C CA . LYS A 1 365 ? -33.110 -18.349 -2.849 1.00 92.69 365 LYS A CA 1
ATOM 2886 C C . LYS A 1 365 ? -33.526 -16.882 -2.749 1.00 92.69 365 LYS A C 1
ATOM 2888 O O . LYS A 1 365 ? -32.965 -16.124 -1.953 1.00 92.69 365 LYS A O 1
ATOM 2893 N N . GLY A 1 366 ? -34.474 -16.477 -3.587 1.00 81.31 366 GLY A N 1
ATOM 2894 C CA . GLY A 1 366 ? -35.105 -15.165 -3.533 1.00 81.31 366 GLY A CA 1
ATOM 2895 C C . GLY A 1 366 ? -35.905 -14.964 -2.245 1.00 81.31 366 GLY A C 1
ATOM 2896 O O . GLY A 1 366 ? -36.186 -15.913 -1.513 1.00 81.31 366 GLY A O 1
ATOM 2897 N N . ARG A 1 367 ? -36.252 -13.707 -1.966 1.00 53.84 367 ARG A N 1
ATOM 2898 C CA . ARG A 1 367 ? -37.307 -13.374 -1.003 1.00 53.84 367 ARG A CA 1
ATOM 2899 C C . ARG A 1 367 ? -38.658 -13.338 -1.687 1.00 53.84 367 ARG A C 1
ATOM 2901 O O . ARG A 1 367 ? -38.684 -12.874 -2.850 1.00 53.84 367 ARG A O 1
#

Secondary structure (DSSP, 8-state):
---HHHHHHHHHHHT-SEEEEEEETTSTTTT--TTSGGGHHHHT-EEEEEEE-GGGS-HHHHHHHHHHHHHHH-S-EEEEBTTTTBSHHHHHHHHHHHS-TT-SSEEEEEE-BTTSSHHHHHHHHHT--HHHHHHHHTT--S--PEEEETTEEEEE-PPBPP-SHHHHHHH---TTT-S--HHHHHHHHHHHHHHSTTHHHHHH---TTS-HHHHHHHHHHHHT--HHHHHHHHHHHHHHSTTSHHHHHHHHHHHHHTTS-BBSHHHHHHHHHHHHHHHHSPTT-PPPHHHHHHHHHHHTTT----SBEEEEEEETTEEEEEEEESS-HHHHHHHHHHHH-SEEEEEEEEEETTTTEEEEEEEEE--

Foldseek 3Di:
DDDPQVVQQLVLLLVAQEEEAQAALVCRPLFDDVCVVVCCVVRVHAYEYEHEPCVLDPPVSSVVSQVVCCVVVVHHYFYDYLPVLPRVVVVVVVQVVSGDPPAQAGEYEYATAPLSCRVSSVCSLLVHDVVVVVVCVVPPPDWDFGDSDSRYTYTYGDGDHDPDPSSCLQRPDQLVPDPALLVSLQVVLVVCCVPQNCLLCVPQVDDSVDRSVVSLVSSCVSVVHDSSVSSNVSSVCSSSVVSRRVSSVVVVVCVVVVVPFQDDQQQVLQVQLVVVCVVPPDAPDWDAQVNSVVSSQVVQPAADGDTKHWDWDDRDQKIKIKIWAQDDQVVRVVVSCVVGPAAWPHKDWFFGHPVRTIMIITMHGHD

Sequence (367 aa):
MPPKWYRHVMRVLSESHVVLEVRDVRYPEETRWEKLPRLEDVFDFTRVVVLNKADLVPRAETERVKEEVELEEDVPAVYVSARERMGFRHLRRTIYEVAPEDVETVRVGVVGFQNVGKSTIINALTRRSAAETSRRAGYTRGKQWVRGGRKLLVIDSPGVIPTDEAAAEAVALDPDVLEDPVEPALGVIERVVREYPGALSDKFGIDESMDPERILRDISERLGKDLRTTAKLLLREWVDGSLVEIYRTTRADLAETSELEVGGTAQRLVEETLREIEEVVPEGIPPSAATVRGILTRLAHGENVDGVGFGTIRLGEYGVGVSVGDRYYDRMVRRLRRELGGEVISEERFRVGANGRKAVALVTKGR

Organism: Methanopyrus kandleri (strain AV19 / DSM 6324 / JCM 9639 / NBRC 100938) (NCBI:txid190192)

Radius of gyration: 25.61 Å; chains: 1; bounding box: 66×59×57 Å

pLDDT: mean 84.46, std 14.13, range [33.88, 98.5]

InterPro domains:
  IPR006073 GT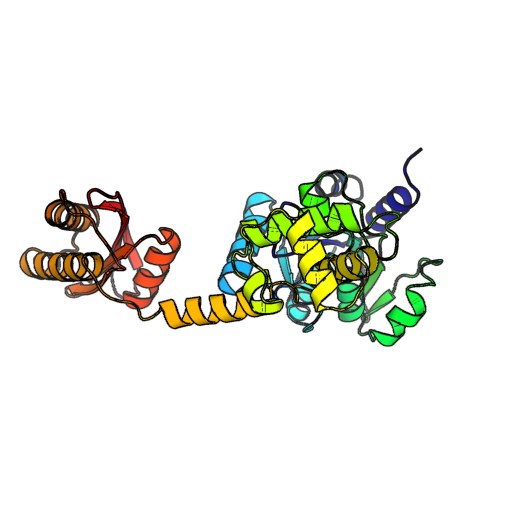P binding domain [PF01926] (107-167)
  IPR006073 GTP binding domain [PR00326] (108-128)
  IPR006073 GTP binding domain [PR00326] (154-169)
  IPR027417 P-loop containing nucleoside triphosphate hydrolase [G3DSA:3.40.50.300] (5-163)
  IPR027417 P-loop containing nucleoside triphosphate hydrolase [SSF52540] (4-165)
  IPR050755 TRAFAC YlqF/YawG GTPases, Ribosome Maturation [PTHR11089] (6-243)